Protein AF-A0A1V6R691-F1 (afdb_monomer)

Mean predicted aligned error: 13.98 Å

Organism: NCBI:txid60172

Foldseek 3Di:
DDDDDDDDDPDPPDQDDPDPDPDPQDDDFDDDLVPPPDPVVNVVVVVLVVLLVVVVVVVVVVVVVVVVVDPDDDDDDPDDLDPVLLVVLLVQDCAAPPNVVNVVSLVSLVVVQVVCVVVVNDDPSNVLSVQLSLLSVLLVVLCVLQVHDSNQQDSPHWAPLQDDDDDDPVRDLVVGQPLLRADPQSNGATDGCSLSSQSQNQLSNQPRSCRSVDDPVVLVCQQSQPDDPDQDTGHKGAQDRSNDLLRIAGDPSPCVPCVSSCPPSLSRLVSNQVVCVVVVHHRNHDHDPVSVPPD

Sequence (295 aa):
MDSTKTPQSYFTAHPLFLKPAENRIDVWPSDGWTHITDPKERRKVQNRFNQRARRRRQRTVNTHSYSLEHLAEPQTTYTSTNLDDLKSINGLRILGPNSGPSMCTIRRVEMLIYAEYTARSPRTELLLGLTQLNFLRALIANMDVLHLSPAQMDDEALSPFNLVGPRYPEYQDSSLPSALQPTAIQRTISHHPWLDLLPIPKMRDHLILAGNSFDDVQLCHDLCGYRNSGTGQTGMVVWKDPWDPAGWEVTETFLKTWGWAVQGSWDLFQSTNYWRMKRGEKPLFLLPPEAERLI

Radius of gyration: 21.81 Å; Cα contacts (8 Å, |Δi|>4): 305; chains: 1; bounding box: 72×54×66 Å

Solvent-accessible surface area (backbone atoms only — not comparable to full-atom values): 17713 Å² total; per-residue (Å²): 134,86,80,85,84,79,80,85,80,92,73,86,82,69,71,65,78,82,72,83,76,87,71,82,74,87,85,67,85,59,88,58,79,91,72,54,80,52,68,68,61,43,48,53,52,52,50,52,52,52,48,52,55,48,51,50,58,53,49,56,55,55,51,53,69,60,55,75,78,63,85,69,79,89,75,93,66,99,65,81,95,54,77,66,56,52,60,52,60,80,72,58,41,73,63,13,75,80,16,69,67,38,57,57,51,52,53,52,44,50,54,49,54,50,51,34,53,76,67,72,57,77,53,74,73,52,54,59,42,50,35,28,50,41,36,55,51,24,39,53,52,33,28,56,74,68,72,53,55,42,69,66,39,40,100,81,31,65,28,74,66,38,59,90,67,92,71,59,86,89,69,44,62,86,79,42,54,79,34,53,36,79,48,74,55,45,43,50,38,80,46,51,46,78,52,60,37,46,32,42,59,50,32,39,43,41,49,58,73,48,58,79,79,62,62,66,65,60,48,53,38,36,43,43,38,60,83,65,98,85,70,71,72,36,15,41,41,58,77,52,60,54,57,44,43,74,20,32,29,69,31,73,49,32,41,77,79,46,40,77,36,47,52,90,34,58,60,43,45,52,21,25,28,52,58,29,45,75,71,73,41,75,62,59,59,85,72,56,84,78,69,68,67,85,116

pLDDT: mean 71.59, std 22.02, range [25.34, 97.38]

Structure (mmCIF, N/CA/C/O backbone):
data_AF-A0A1V6R691-F1
#
_entry.id   AF-A0A1V6R691-F1
#
loop_
_atom_site.group_PDB
_atom_site.id
_atom_site.type_symbol
_atom_site.label_atom_id
_atom_site.label_alt_id
_atom_site.label_comp_id
_atom_site.label_asym_id
_atom_site.label_entity_id
_atom_site.label_seq_id
_atom_site.pdbx_PDB_ins_code
_atom_site.Cartn_x
_atom_site.Cartn_y
_atom_site.Cartn_z
_atom_site.occupancy
_atom_site.B_iso_or_equiv
_atom_site.auth_seq_id
_atom_site.auth_comp_id
_atom_site.auth_asym_id
_atom_site.auth_atom_id
_atom_site.pdbx_PDB_model_num
ATOM 1 N N . MET A 1 1 ? -45.039 -8.869 31.098 1.00 37.75 1 MET A N 1
ATOM 2 C CA . MET A 1 1 ? -45.581 -8.999 29.732 1.00 37.75 1 MET A CA 1
ATOM 3 C C . MET A 1 1 ? -45.279 -7.669 29.056 1.00 37.75 1 MET A C 1
ATOM 5 O O . MET A 1 1 ? -46.025 -6.725 29.245 1.00 37.75 1 MET A O 1
ATOM 9 N N . ASP A 1 2 ? -44.050 -7.419 28.599 1.00 30.75 2 ASP A N 1
ATOM 10 C CA . ASP A 1 2 ? -43.342 -8.114 27.501 1.00 30.75 2 ASP A CA 1
ATOM 11 C C . ASP A 1 2 ? -44.196 -8.028 26.212 1.00 30.75 2 ASP A C 1
ATOM 13 O O . ASP A 1 2 ? -45.364 -8.393 26.262 1.00 30.75 2 ASP A O 1
ATOM 17 N N . SER A 1 3 ? -43.768 -7.477 25.071 1.00 31.34 3 SER A N 1
ATOM 18 C CA . SER A 1 3 ? -42.415 -7.440 24.513 1.00 31.34 3 SER A CA 1
ATOM 19 C C . SER A 1 3 ? -42.228 -6.262 23.533 1.00 31.34 3 SER A C 1
ATOM 21 O O . SER A 1 3 ? -43.052 -5.986 22.664 1.00 31.34 3 SER A O 1
ATOM 23 N N . THR A 1 4 ? -41.125 -5.551 23.751 1.00 33.69 4 THR A N 1
ATOM 24 C CA . THR A 1 4 ? -40.162 -4.967 22.800 1.00 33.69 4 THR A CA 1
ATOM 25 C C . THR A 1 4 ? -40.497 -4.911 21.295 1.00 33.69 4 THR A C 1
ATOM 27 O O . THR A 1 4 ? -40.460 -5.899 20.566 1.00 33.69 4 THR A O 1
ATOM 30 N N . LYS A 1 5 ? -40.650 -3.681 20.781 1.00 34.53 5 LYS A N 1
ATOM 31 C CA . LYS A 1 5 ? -40.430 -3.351 19.363 1.00 34.53 5 LYS A CA 1
ATOM 32 C C . LYS A 1 5 ? -38.923 -3.309 19.086 1.00 34.53 5 LYS A C 1
ATOM 34 O O . LYS A 1 5 ? -38.224 -2.449 19.616 1.00 34.53 5 LYS A O 1
ATOM 39 N N . THR A 1 6 ? -38.428 -4.218 18.256 1.00 30.83 6 THR A N 1
ATOM 40 C CA . THR A 1 6 ? -37.086 -4.160 17.661 1.00 30.83 6 THR A CA 1
ATOM 41 C C . THR A 1 6 ? -37.025 -3.068 16.583 1.00 30.83 6 THR A C 1
ATOM 43 O O . THR A 1 6 ? -37.930 -2.991 15.748 1.00 30.83 6 THR A O 1
ATOM 46 N N . PRO A 1 7 ? -35.982 -2.217 16.543 1.00 32.69 7 PRO A N 1
ATOM 47 C CA . PRO A 1 7 ? -35.784 -1.301 15.431 1.00 32.69 7 PRO A CA 1
ATOM 48 C C . PRO A 1 7 ? -35.172 -2.039 14.234 1.00 32.69 7 PRO A C 1
ATOM 50 O O . PRO A 1 7 ? -34.179 -2.756 14.358 1.00 32.69 7 PRO A O 1
ATOM 53 N N . GLN A 1 8 ? -35.785 -1.848 13.065 1.00 28.08 8 GLN A N 1
ATOM 54 C CA . GLN A 1 8 ? -35.295 -2.328 11.776 1.00 28.08 8 GLN A CA 1
ATOM 55 C C . GLN A 1 8 ? -33.919 -1.722 11.467 1.00 28.08 8 GLN A C 1
ATOM 57 O O . GLN A 1 8 ? -33.741 -0.508 11.399 1.00 28.08 8 GLN A O 1
ATOM 62 N N . SER A 1 9 ? -32.942 -2.609 11.293 1.00 27.69 9 SER A N 1
ATOM 63 C CA . SER A 1 9 ? -31.567 -2.321 10.893 1.00 27.69 9 SER A CA 1
ATOM 64 C C . SER A 1 9 ? -31.517 -2.065 9.380 1.00 27.69 9 SER A C 1
ATOM 66 O O . SER A 1 9 ? -31.537 -3.006 8.587 1.00 27.69 9 SER A O 1
ATOM 68 N N . TYR A 1 10 ? -31.418 -0.799 8.978 1.00 26.14 10 TYR A N 1
ATOM 69 C CA . TYR A 1 10 ? -31.225 -0.375 7.586 1.00 26.14 10 TYR A CA 1
ATOM 70 C C . TYR A 1 10 ? -29.738 -0.223 7.237 1.00 26.14 10 TYR A C 1
ATOM 72 O O . TYR A 1 10 ? -29.321 0.835 6.791 1.00 26.14 10 TYR A O 1
ATOM 80 N N . PHE A 1 11 ? -28.916 -1.250 7.458 1.00 27.62 11 PHE A N 1
ATOM 81 C CA . PHE A 1 11 ? -27.542 -1.290 6.934 1.00 27.62 11 PHE A CA 1
ATOM 82 C C . PHE A 1 11 ? -27.136 -2.732 6.611 1.00 27.62 11 PHE A C 1
ATOM 84 O O . PHE A 1 11 ? -26.398 -3.392 7.342 1.00 27.62 11 PHE A O 1
ATOM 91 N N . THR A 1 12 ? -27.643 -3.247 5.492 1.00 25.34 12 THR A N 1
ATOM 92 C CA . THR A 1 12 ? -27.132 -4.464 4.852 1.00 25.34 12 THR A CA 1
ATOM 93 C C . THR A 1 12 ? -25.917 -4.114 3.995 1.00 25.34 12 THR A C 1
ATOM 95 O O . THR A 1 12 ? -26.041 -3.832 2.807 1.00 25.34 12 THR A O 1
ATOM 98 N N . ALA A 1 13 ? -24.725 -4.131 4.593 1.00 35.75 13 ALA A N 1
ATOM 99 C CA . ALA A 1 13 ? -23.493 -4.297 3.829 1.00 35.75 13 ALA A CA 1
ATOM 100 C C . ALA A 1 13 ? -23.366 -5.788 3.476 1.00 35.75 13 ALA A C 1
ATOM 102 O O . ALA A 1 13 ? -23.124 -6.625 4.348 1.00 35.75 13 ALA A O 1
ATOM 103 N N . HIS A 1 14 ? -23.636 -6.132 2.217 1.00 31.84 14 HIS A N 1
ATOM 104 C CA . HIS A 1 14 ? -23.440 -7.484 1.697 1.00 31.84 14 HIS A CA 1
ATOM 105 C C . HIS A 1 14 ? -21.936 -7.761 1.523 1.00 31.84 14 HIS A C 1
ATOM 107 O O . HIS A 1 14 ? -21.221 -6.856 1.087 1.00 31.84 14 HIS A O 1
ATOM 113 N N . PRO A 1 15 ? -21.445 -8.982 1.821 1.00 36.44 15 PRO A N 1
ATOM 114 C CA . PRO A 1 15 ? -20.072 -9.372 1.508 1.00 36.44 15 PRO A CA 1
ATOM 115 C C . PRO A 1 15 ? -19.760 -9.082 0.036 1.00 36.44 15 PRO A C 1
ATOM 117 O O . PRO A 1 15 ? -20.539 -9.449 -0.850 1.00 36.44 15 PRO A O 1
ATOM 120 N N . LEU A 1 16 ? -18.652 -8.387 -0.229 1.00 35.69 16 LEU A N 1
ATOM 121 C CA . LEU A 1 16 ? -18.287 -8.001 -1.589 1.00 35.69 16 LEU A CA 1
ATOM 122 C C . LEU A 1 16 ? -17.727 -9.216 -2.337 1.00 35.69 16 LEU A C 1
ATOM 124 O O . LEU A 1 16 ? -16.633 -9.696 -2.048 1.00 35.69 16 LEU A O 1
ATOM 128 N N . PHE A 1 17 ? -18.462 -9.683 -3.344 1.00 37.72 17 PHE A N 1
ATOM 129 C CA . PHE A 1 17 ? -17.928 -10.586 -4.357 1.00 37.72 17 PHE A CA 1
ATOM 130 C C . PHE A 1 17 ? -17.113 -9.764 -5.360 1.00 37.72 17 PHE A C 1
ATOM 132 O O . PHE A 1 17 ? -17.679 -9.097 -6.229 1.00 37.72 17 PHE A O 1
ATOM 139 N N . LEU A 1 18 ? -15.782 -9.807 -5.260 1.00 34.41 18 LEU A N 1
ATOM 140 C CA . LEU A 1 18 ? -14.921 -9.337 -6.345 1.00 34.41 18 LEU A CA 1
ATOM 141 C C . LEU A 1 18 ? -15.094 -10.307 -7.521 1.00 34.41 18 LEU A C 1
ATOM 143 O O . LEU A 1 18 ? -14.599 -11.433 -7.489 1.00 34.41 18 LEU A O 1
ATOM 147 N N . LYS A 1 19 ? -15.865 -9.899 -8.535 1.00 29.12 19 LYS A N 1
ATOM 148 C CA . LYS A 1 19 ? -16.009 -10.679 -9.769 1.00 29.12 19 LYS A CA 1
ATOM 149 C C . LYS A 1 19 ? -14.642 -10.789 -10.459 1.00 29.12 19 LYS A C 1
ATOM 151 O O . LYS A 1 19 ? -13.916 -9.795 -10.478 1.00 29.12 19 LYS A O 1
ATOM 156 N N . PRO A 1 20 ? -14.299 -11.939 -11.063 1.00 28.08 20 PRO A N 1
ATOM 157 C CA . PRO A 1 20 ? -13.123 -12.038 -11.912 1.00 28.08 20 PRO A CA 1
ATOM 158 C C . PRO A 1 20 ? -13.220 -11.016 -13.047 1.00 28.08 20 PRO A C 1
ATOM 160 O O . PRO A 1 20 ? -14.189 -11.033 -13.805 1.00 28.08 20 PRO A O 1
ATOM 163 N N . ALA A 1 21 ? -12.250 -10.109 -13.160 1.00 35.53 21 ALA A N 1
ATOM 164 C CA . ALA A 1 21 ? -12.146 -9.266 -14.340 1.00 35.53 21 ALA A CA 1
ATOM 165 C C . ALA A 1 21 ? -11.771 -10.142 -15.549 1.00 35.53 21 ALA A C 1
ATOM 167 O O . ALA A 1 21 ? -10.681 -10.704 -15.596 1.00 35.53 21 ALA A O 1
ATOM 168 N N . GLU A 1 22 ? -12.649 -10.221 -16.551 1.00 28.41 22 GLU A N 1
ATOM 169 C CA . GLU A 1 22 ? -12.394 -10.852 -17.862 1.00 28.41 22 GLU A CA 1
ATOM 170 C C . GLU A 1 22 ? -11.408 -10.058 -18.746 1.00 28.41 22 GLU A C 1
ATOM 172 O O . GLU A 1 22 ? -11.289 -10.297 -19.948 1.00 28.41 22 GLU A O 1
ATOM 177 N N . ASN A 1 23 ? -10.648 -9.124 -18.174 1.00 35.38 23 ASN A N 1
ATOM 178 C CA . ASN A 1 23 ? -9.657 -8.370 -18.925 1.00 35.38 23 ASN A CA 1
ATOM 179 C C . ASN A 1 23 ? -8.356 -9.162 -18.986 1.00 35.38 23 ASN A C 1
ATOM 181 O O . ASN A 1 23 ? -7.501 -9.081 -18.111 1.00 35.38 23 ASN A O 1
ATOM 185 N N . ARG A 1 24 ? -8.231 -9.933 -20.064 1.00 27.30 24 ARG A N 1
ATOM 186 C CA . ARG A 1 24 ? -6.988 -10.531 -20.545 1.00 27.30 24 ARG A CA 1
ATOM 187 C C . ARG A 1 24 ? -5.924 -9.429 -20.664 1.00 27.30 24 ARG A C 1
ATOM 189 O O . ARG A 1 24 ? -6.007 -8.576 -21.543 1.00 27.30 24 ARG A O 1
ATOM 196 N N . ILE A 1 25 ? -4.973 -9.410 -19.733 1.00 35.44 25 ILE A N 1
ATOM 197 C CA . ILE A 1 25 ? -3.869 -8.447 -19.726 1.00 35.44 25 ILE A CA 1
ATOM 198 C C . ILE A 1 25 ? -2.754 -9.007 -20.612 1.00 35.44 25 ILE A C 1
ATOM 200 O O . ILE A 1 25 ? -2.126 -10.007 -20.265 1.00 35.44 25 ILE A O 1
ATOM 204 N N . ASP A 1 26 ? -2.516 -8.367 -21.756 1.00 26.95 26 ASP A N 1
ATOM 205 C CA . ASP A 1 26 ? -1.389 -8.689 -22.632 1.00 26.95 26 ASP A CA 1
ATOM 206 C C . ASP A 1 26 ? -0.073 -8.206 -21.992 1.00 26.95 26 ASP A C 1
ATOM 208 O O . ASP A 1 26 ? 0.167 -7.007 -21.834 1.00 26.95 26 ASP A O 1
ATOM 212 N N . VAL A 1 27 ? 0.784 -9.154 -21.606 1.00 29.81 27 VAL A N 1
ATOM 213 C CA . VAL A 1 27 ? 2.144 -8.921 -21.092 1.00 29.81 27 VAL A CA 1
ATOM 214 C C . VAL A 1 27 ? 3.066 -8.567 -22.267 1.00 29.81 27 VAL A C 1
ATOM 216 O O . VAL A 1 27 ? 3.096 -9.303 -23.253 1.00 29.81 27 VAL A O 1
ATOM 219 N N . TRP A 1 28 ? 3.831 -7.467 -22.182 1.00 34.22 28 TRP A N 1
ATOM 220 C CA . TRP A 1 28 ? 4.769 -7.041 -23.239 1.00 34.22 28 TRP A CA 1
ATOM 221 C C . TRP A 1 28 ? 6.217 -6.923 -22.720 1.00 34.22 28 TRP A C 1
ATOM 223 O O . TRP A 1 28 ? 6.392 -6.543 -21.559 1.00 34.22 28 TRP A O 1
ATOM 233 N N . PRO A 1 29 ? 7.250 -7.229 -23.537 1.00 31.14 29 PRO A N 1
ATOM 234 C CA . PRO A 1 29 ? 8.643 -7.306 -23.085 1.00 31.14 29 PRO A CA 1
ATOM 235 C C . PRO A 1 29 ? 9.252 -5.931 -22.766 1.00 31.14 29 PRO A C 1
ATOM 237 O O . PRO A 1 29 ? 8.916 -4.935 -23.411 1.00 31.14 29 PRO A O 1
ATOM 240 N N . SER A 1 30 ? 10.164 -5.888 -21.785 1.00 40.69 30 SER A N 1
ATOM 241 C CA . SER A 1 30 ? 10.924 -4.686 -21.416 1.00 40.69 30 SER A CA 1
ATOM 242 C C . SER A 1 30 ? 11.984 -4.337 -22.474 1.00 40.69 30 SER A C 1
ATOM 244 O O . SER A 1 30 ? 12.633 -5.207 -23.046 1.00 40.69 30 SER A O 1
ATOM 246 N N . ASP A 1 31 ? 12.091 -3.030 -22.727 1.00 37.31 31 ASP A N 1
ATOM 247 C CA . ASP A 1 31 ? 13.204 -2.297 -23.343 1.00 37.31 31 ASP A CA 1
ATOM 248 C C . ASP A 1 31 ? 13.622 -2.657 -24.780 1.00 37.31 31 ASP A C 1
ATOM 250 O O . ASP A 1 31 ? 14.480 -3.494 -25.044 1.00 37.31 31 ASP A O 1
ATOM 254 N N . GLY A 1 32 ? 13.072 -1.906 -25.744 1.00 39.44 32 GLY A N 1
ATOM 255 C CA . GLY A 1 32 ? 13.527 -1.950 -27.137 1.00 39.44 32 GLY A CA 1
ATOM 256 C C . GLY A 1 32 ? 12.724 -1.094 -28.116 1.00 39.44 32 GLY A C 1
ATOM 257 O O . GLY A 1 32 ? 12.469 -1.533 -29.235 1.00 39.44 32 GLY A O 1
ATOM 258 N N . TRP A 1 33 ? 12.284 0.115 -27.739 1.00 46.09 33 TRP A N 1
ATOM 259 C CA . TRP A 1 33 ? 11.392 0.924 -28.590 1.00 46.09 33 TRP A CA 1
ATOM 260 C C . TRP A 1 33 ? 11.993 1.280 -29.965 1.00 46.09 33 TRP A C 1
ATOM 262 O O . TRP A 1 33 ? 11.255 1.482 -30.930 1.00 46.09 33 TRP A O 1
ATOM 272 N N . THR A 1 34 ? 13.325 1.324 -30.071 1.00 48.50 34 THR A N 1
ATOM 273 C CA . THR A 1 34 ? 14.074 1.581 -31.314 1.00 48.50 34 THR A CA 1
ATOM 274 C C . THR A 1 34 ? 14.016 0.419 -32.310 1.00 48.50 34 THR A C 1
ATOM 276 O O . THR A 1 34 ? 14.226 0.640 -33.500 1.00 48.50 34 THR A O 1
ATOM 279 N N . HIS A 1 35 ? 13.669 -0.792 -31.860 1.00 41.31 35 HIS A N 1
ATOM 280 C CA . HIS A 1 35 ? 13.559 -1.994 -32.695 1.00 41.31 35 HIS A CA 1
ATOM 281 C C . HIS A 1 35 ? 12.106 -2.386 -33.020 1.00 41.31 35 HIS A C 1
ATOM 283 O O . HIS A 1 35 ? 11.876 -3.337 -33.768 1.00 41.31 35 HIS A O 1
ATOM 289 N N . ILE A 1 36 ? 11.113 -1.634 -32.524 1.00 50.00 36 ILE A N 1
ATOM 290 C CA . ILE A 1 36 ? 9.694 -1.882 -32.816 1.00 50.00 36 ILE A CA 1
ATOM 291 C C . ILE A 1 36 ? 9.398 -1.476 -34.262 1.00 50.00 36 ILE A C 1
ATOM 293 O O . ILE A 1 36 ? 9.274 -0.290 -34.597 1.00 50.00 36 ILE A O 1
ATOM 297 N N . THR A 1 37 ? 9.307 -2.483 -35.128 1.00 53.22 37 THR A N 1
ATOM 298 C CA . THR A 1 37 ? 9.023 -2.345 -36.562 1.00 53.22 37 THR A CA 1
ATOM 299 C C . THR A 1 37 ? 7.536 -2.122 -36.833 1.00 53.22 37 THR A C 1
ATOM 301 O O . THR A 1 37 ? 7.208 -1.445 -37.803 1.00 53.22 37 THR A O 1
ATOM 304 N N . ASP A 1 38 ? 6.647 -2.615 -35.958 1.00 63.66 38 ASP A N 1
ATOM 305 C CA . ASP A 1 38 ? 5.197 -2.413 -36.070 1.00 63.66 38 ASP A CA 1
ATOM 306 C C . ASP A 1 38 ? 4.799 -0.962 -35.705 1.00 63.66 38 ASP A C 1
ATOM 308 O O . ASP A 1 38 ? 4.959 -0.533 -34.552 1.00 63.66 38 ASP A O 1
ATOM 312 N N . PRO A 1 39 ? 4.232 -0.188 -36.653 1.00 61.34 39 PRO A N 1
ATOM 313 C CA . PRO A 1 39 ? 3.769 1.175 -36.410 1.00 61.34 39 PRO A CA 1
ATOM 314 C C . PRO A 1 39 ? 2.709 1.301 -35.306 1.00 61.34 39 PRO A C 1
ATOM 316 O O . PRO A 1 39 ? 2.658 2.334 -34.629 1.00 61.34 39 PRO A O 1
ATOM 319 N N . LYS A 1 40 ? 1.849 0.290 -35.107 1.00 53.09 40 LYS A N 1
ATOM 320 C CA . LYS A 1 40 ? 0.788 0.332 -34.084 1.00 53.09 40 LYS A CA 1
ATOM 321 C C . LYS A 1 40 ? 1.366 0.213 -32.680 1.00 53.09 40 LYS A C 1
ATOM 323 O O . LYS A 1 40 ? 1.007 1.002 -31.803 1.00 53.09 40 LYS A O 1
ATOM 328 N N . GLU A 1 41 ? 2.298 -0.712 -32.493 1.00 49.38 41 GLU A N 1
ATOM 329 C CA . GLU A 1 41 ? 2.991 -0.897 -31.221 1.00 49.38 41 GLU A CA 1
ATOM 330 C C . GLU A 1 41 ? 3.878 0.312 -30.905 1.00 49.38 41 GLU A C 1
ATOM 332 O O . GLU A 1 41 ? 3.761 0.890 -29.826 1.00 49.38 41 GLU A O 1
ATOM 337 N N . ARG A 1 42 ? 4.623 0.850 -31.883 1.00 59.78 42 ARG A N 1
ATOM 338 C CA . ARG A 1 42 ? 5.382 2.103 -31.703 1.00 59.78 42 ARG A CA 1
ATOM 339 C C . ARG A 1 42 ? 4.495 3.270 -31.252 1.00 59.78 42 ARG A C 1
ATOM 341 O O . ARG A 1 42 ? 4.880 4.065 -30.393 1.00 59.78 42 ARG A O 1
ATOM 348 N N . ARG A 1 43 ? 3.281 3.378 -31.799 1.00 60.19 43 ARG A N 1
ATOM 349 C CA . ARG A 1 43 ? 2.326 4.431 -31.430 1.00 60.19 43 ARG A CA 1
ATOM 350 C C . ARG A 1 43 ? 1.785 4.261 -30.008 1.00 60.19 43 ARG A C 1
ATOM 352 O O . ARG A 1 43 ? 1.645 5.265 -29.311 1.00 60.19 43 ARG A O 1
ATOM 359 N N . LYS A 1 44 ? 1.510 3.033 -29.550 1.00 57.59 44 LYS A N 1
ATOM 360 C CA . LYS A 1 44 ? 1.111 2.767 -28.150 1.00 57.59 44 LYS A CA 1
ATOM 361 C C . LYS A 1 44 ? 2.186 3.222 -27.168 1.00 57.59 44 LYS A C 1
ATOM 363 O O . LYS A 1 44 ? 1.884 3.889 -26.182 1.00 57.59 44 LYS A O 1
ATOM 368 N N . VAL A 1 45 ? 3.435 2.916 -27.482 1.00 54.66 45 VAL A N 1
ATOM 369 C CA . VAL A 1 45 ? 4.613 3.285 -26.694 1.00 54.66 45 VAL A CA 1
ATOM 370 C C . VAL A 1 45 ? 4.789 4.792 -26.610 1.00 54.66 45 VAL A C 1
ATOM 372 O O . VAL A 1 45 ? 4.894 5.349 -25.517 1.00 54.66 45 VAL A O 1
ATOM 375 N N . GLN A 1 46 ? 4.751 5.468 -27.758 1.00 55.16 46 GLN A N 1
ATOM 376 C CA . GLN A 1 46 ? 4.857 6.922 -27.811 1.00 55.16 46 GLN A CA 1
ATOM 377 C C . GLN A 1 46 ? 3.706 7.587 -27.046 1.00 55.16 46 GLN A C 1
ATOM 379 O O . GLN A 1 46 ? 3.921 8.547 -26.310 1.00 55.16 46 GLN A O 1
ATOM 384 N N . ASN A 1 47 ? 2.486 7.053 -27.163 1.00 61.22 47 ASN A N 1
ATOM 385 C CA . ASN A 1 47 ? 1.340 7.518 -26.387 1.00 61.22 47 ASN A CA 1
ATOM 386 C C . ASN A 1 47 ? 1.561 7.323 -24.882 1.00 61.22 47 ASN A C 1
ATOM 388 O O . ASN A 1 47 ? 1.216 8.213 -24.108 1.00 61.22 47 ASN A O 1
ATOM 392 N N . ARG A 1 48 ? 2.177 6.212 -24.461 1.00 61.47 48 ARG A N 1
ATOM 393 C CA . ARG A 1 48 ? 2.515 5.939 -23.057 1.00 61.47 48 ARG A CA 1
ATOM 394 C C . ARG A 1 48 ? 3.549 6.936 -22.518 1.00 61.47 48 ARG A C 1
ATOM 396 O O . ARG A 1 48 ? 3.353 7.463 -21.423 1.00 61.47 48 ARG A O 1
ATOM 403 N N . PHE A 1 49 ? 4.583 7.263 -23.297 1.00 55.19 49 PHE A N 1
ATOM 404 C CA . PHE A 1 49 ? 5.579 8.290 -22.954 1.00 55.19 49 PHE A CA 1
ATOM 405 C C . PHE A 1 49 ? 4.957 9.693 -22.896 1.00 55.19 49 PHE A C 1
ATOM 407 O O . PHE A 1 49 ? 5.143 10.429 -21.928 1.00 55.19 49 PHE A O 1
ATOM 414 N N . ASN A 1 50 ? 4.123 10.041 -23.879 1.00 57.62 50 ASN A N 1
ATOM 415 C CA . ASN A 1 50 ? 3.402 11.314 -23.914 1.00 57.62 50 ASN A CA 1
ATOM 416 C C . ASN A 1 50 ? 2.410 11.443 -22.747 1.00 57.62 50 ASN A C 1
ATOM 418 O O . ASN A 1 50 ? 2.230 12.534 -22.210 1.00 57.62 50 ASN A O 1
ATOM 422 N N . GLN A 1 51 ? 1.787 10.342 -22.316 1.00 58.50 51 GLN A N 1
ATOM 423 C CA . GLN A 1 51 ? 0.940 10.314 -21.124 1.00 58.50 51 GLN A CA 1
ATOM 424 C C . GLN A 1 51 ? 1.749 10.538 -19.841 1.00 58.50 51 GLN A C 1
ATOM 426 O O . GLN A 1 51 ? 1.310 11.342 -19.019 1.00 58.50 51 GLN A O 1
ATOM 431 N N . ARG A 1 52 ? 2.928 9.910 -19.686 1.00 63.81 52 ARG A N 1
ATOM 432 C CA . ARG A 1 52 ? 3.848 10.185 -18.561 1.00 63.81 52 ARG A CA 1
ATOM 433 C C . ARG A 1 52 ? 4.283 11.654 -18.549 1.00 63.81 52 ARG A C 1
ATOM 435 O O . ARG A 1 52 ? 4.088 12.346 -17.553 1.00 63.81 52 ARG A O 1
ATOM 442 N N . ALA A 1 53 ? 4.707 12.187 -19.697 1.00 57.19 53 ALA A N 1
ATOM 443 C CA . ALA A 1 53 ? 5.072 13.597 -19.846 1.00 57.19 53 ALA A CA 1
ATOM 444 C C . ALA A 1 53 ? 3.900 14.564 -19.571 1.00 57.19 53 ALA A C 1
ATOM 446 O O . ALA A 1 53 ? 4.101 15.641 -19.006 1.00 57.19 53 ALA A O 1
ATOM 447 N N . ARG A 1 54 ? 2.661 14.198 -19.933 1.00 66.88 54 ARG A N 1
ATOM 448 C CA . ARG A 1 54 ? 1.456 14.988 -19.623 1.00 66.88 54 ARG A CA 1
ATOM 449 C C . ARG A 1 54 ? 1.157 14.994 -18.125 1.00 66.88 54 ARG A C 1
ATOM 451 O O . ARG A 1 54 ? 0.908 16.065 -17.577 1.00 66.88 54 ARG A O 1
ATOM 458 N N . ARG A 1 55 ? 1.209 13.829 -17.467 1.00 62.88 55 ARG A N 1
ATOM 459 C CA . ARG A 1 55 ? 1.023 13.712 -16.010 1.00 62.88 55 ARG A CA 1
ATOM 460 C C . ARG A 1 55 ? 2.086 14.513 -15.258 1.00 62.88 55 ARG A C 1
ATOM 462 O O . ARG A 1 55 ? 1.736 15.241 -14.338 1.00 62.88 55 ARG A O 1
ATOM 469 N N . ARG A 1 56 ? 3.342 14.498 -15.724 1.00 59.84 56 ARG A N 1
ATOM 470 C CA . ARG A 1 56 ? 4.420 15.358 -15.206 1.00 59.84 56 ARG A CA 1
ATOM 471 C C . ARG A 1 56 ? 4.031 16.835 -15.231 1.00 59.84 56 ARG A C 1
ATOM 473 O O . ARG A 1 56 ? 4.115 17.488 -14.203 1.00 59.84 56 ARG A O 1
ATOM 480 N N . ARG A 1 57 ? 3.541 17.348 -16.369 1.00 60.16 57 ARG A N 1
ATOM 481 C CA . ARG A 1 57 ? 3.098 18.754 -16.489 1.00 60.16 57 ARG A CA 1
ATOM 482 C C . ARG A 1 57 ? 1.948 19.090 -15.536 1.00 60.16 57 ARG A C 1
ATOM 484 O O . ARG A 1 57 ? 1.914 20.193 -15.010 1.00 60.16 57 ARG A O 1
ATOM 491 N N . GLN A 1 58 ? 1.033 18.153 -15.297 1.00 56.62 58 GLN A N 1
ATOM 492 C CA . GLN A 1 58 ? -0.065 18.342 -14.342 1.00 56.62 58 GLN A CA 1
ATOM 493 C C . GLN A 1 58 ? 0.428 18.331 -12.885 1.00 56.62 58 GLN A C 1
ATOM 495 O O . GLN A 1 58 ? -0.023 19.150 -12.088 1.00 56.62 58 GLN A O 1
ATOM 500 N N . ARG A 1 59 ? 1.409 17.478 -12.551 1.00 57.03 59 ARG A N 1
ATOM 501 C CA . ARG A 1 59 ? 2.049 17.452 -11.227 1.00 57.03 59 ARG A CA 1
ATOM 502 C C . ARG A 1 59 ? 2.805 18.742 -10.929 1.00 57.03 59 ARG A C 1
ATOM 504 O O . ARG A 1 59 ? 2.620 19.283 -9.852 1.00 57.03 59 ARG A O 1
ATOM 511 N N . THR A 1 60 ? 3.588 19.289 -11.865 1.00 49.72 60 THR A N 1
ATOM 512 C CA . THR A 1 60 ? 4.308 20.557 -11.627 1.00 49.72 60 THR A CA 1
ATOM 513 C C . THR A 1 60 ? 3.360 21.726 -11.361 1.00 49.72 60 THR A C 1
ATOM 515 O O . THR A 1 60 ? 3.686 22.592 -10.557 1.00 49.72 60 THR A O 1
ATOM 518 N N . VAL A 1 61 ? 2.185 21.735 -11.999 1.00 47.75 61 VAL A N 1
ATOM 519 C CA . VAL A 1 61 ? 1.153 22.763 -11.795 1.00 47.75 61 VAL A CA 1
ATOM 520 C C . VAL A 1 61 ? 0.508 22.640 -10.406 1.00 47.75 61 VAL A C 1
ATOM 522 O O . VAL A 1 61 ? 0.394 23.652 -9.720 1.00 47.75 61 VAL A O 1
ATOM 525 N N . ASN A 1 62 ? 0.189 21.425 -9.938 1.00 41.97 62 ASN A N 1
ATOM 526 C CA . ASN A 1 62 ? -0.316 21.213 -8.571 1.00 41.97 62 ASN A CA 1
ATOM 527 C C . ASN A 1 62 ? 0.759 21.451 -7.495 1.00 41.97 62 ASN A C 1
ATOM 529 O O . ASN A 1 62 ? 0.472 22.018 -6.448 1.00 41.97 62 ASN A O 1
ATOM 533 N N . THR A 1 63 ? 2.022 21.082 -7.725 1.00 39.94 63 THR A N 1
ATOM 534 C CA . THR A 1 63 ? 3.100 21.356 -6.758 1.00 39.94 63 THR A CA 1
ATOM 535 C C . THR A 1 63 ? 3.329 22.862 -6.587 1.00 39.94 63 THR A C 1
ATOM 537 O O . THR A 1 63 ? 3.652 23.304 -5.487 1.00 39.94 63 THR A O 1
ATOM 540 N N . HIS A 1 64 ? 3.123 23.671 -7.635 1.00 32.78 64 HIS A N 1
ATOM 541 C CA . HIS A 1 64 ? 3.253 25.131 -7.557 1.00 32.78 64 HIS A CA 1
ATOM 542 C C . HIS A 1 64 ? 2.120 25.794 -6.759 1.00 32.78 64 HIS A C 1
ATOM 544 O O . HIS A 1 64 ? 2.382 26.778 -6.072 1.00 32.78 64 HIS A O 1
ATOM 550 N N . SER A 1 65 ? 0.900 25.239 -6.773 1.00 34.59 65 SER A N 1
ATOM 551 C CA . SER A 1 65 ? -0.188 25.745 -5.923 1.00 34.59 65 SER A CA 1
ATOM 552 C C . SER A 1 65 ? 0.038 25.457 -4.436 1.00 34.59 65 SER A C 1
ATOM 554 O O . SER A 1 65 ? -0.357 26.268 -3.612 1.00 34.59 65 SER A O 1
ATOM 556 N N . TYR A 1 66 ? 0.725 24.362 -4.085 1.00 35.53 66 TYR A N 1
ATOM 557 C CA . TYR A 1 66 ? 1.059 24.040 -2.687 1.00 35.53 66 TYR A CA 1
ATOM 558 C C . TYR A 1 66 ? 2.360 24.696 -2.188 1.00 35.53 66 TYR A C 1
ATOM 560 O O . TYR A 1 66 ? 2.508 24.948 -0.996 1.00 35.53 66 TYR A O 1
ATOM 568 N N . SER A 1 67 ? 3.312 24.995 -3.080 1.00 34.31 67 SER A N 1
ATOM 569 C CA . SER A 1 67 ? 4.624 25.549 -2.696 1.00 34.31 67 SER A CA 1
ATOM 570 C C . SER A 1 67 ? 4.583 27.047 -2.356 1.00 34.31 67 SER A C 1
ATOM 572 O O . SER A 1 67 ? 5.463 27.530 -1.650 1.00 34.31 67 SER A O 1
ATOM 574 N N . LEU A 1 68 ? 3.571 27.787 -2.824 1.00 35.38 68 LEU A N 1
ATOM 575 C CA . LEU A 1 68 ? 3.413 29.218 -2.526 1.00 35.38 68 LEU A CA 1
ATOM 576 C C . LEU A 1 68 ? 2.859 29.502 -1.119 1.00 35.38 68 LEU A C 1
ATOM 578 O O . LEU A 1 68 ? 2.998 30.626 -0.645 1.00 35.38 68 LEU A O 1
ATOM 582 N N . GLU A 1 69 ? 2.294 28.509 -0.424 1.00 37.09 69 GLU A N 1
ATOM 583 C CA . GLU A 1 69 ? 1.733 28.699 0.924 1.00 37.09 69 GLU A CA 1
ATOM 584 C C . GLU A 1 69 ? 2.728 28.419 2.067 1.00 37.09 69 GLU A C 1
ATOM 586 O O . GLU A 1 69 ? 2.439 28.763 3.209 1.00 37.09 69 GLU A O 1
ATOM 591 N N . HIS A 1 70 ? 3.913 27.846 1.802 1.00 39.12 70 HIS A N 1
ATOM 592 C CA . HIS A 1 70 ? 4.780 27.305 2.867 1.00 39.12 70 HIS A CA 1
ATOM 593 C C . HIS A 1 70 ? 6.267 27.721 2.826 1.00 39.12 70 HIS A C 1
ATOM 595 O O . HIS A 1 70 ? 7.117 27.036 3.392 1.00 39.12 70 HIS A O 1
ATOM 601 N N . LEU A 1 71 ? 6.606 28.867 2.223 1.00 30.67 71 LEU A N 1
ATOM 602 C CA . LEU A 1 71 ? 7.960 29.452 2.289 1.00 30.67 71 LEU A CA 1
ATOM 603 C C . LEU A 1 71 ? 8.173 30.326 3.542 1.00 30.67 71 LEU A C 1
ATOM 605 O O . LEU A 1 71 ? 8.576 31.482 3.439 1.00 30.67 71 LEU A O 1
ATOM 609 N N . ALA A 1 72 ? 7.915 29.780 4.732 1.00 33.66 72 ALA A N 1
ATOM 610 C CA . ALA A 1 72 ? 8.354 30.392 5.986 1.00 33.66 72 ALA A CA 1
ATOM 611 C C . ALA A 1 72 ? 9.532 29.591 6.560 1.00 33.66 72 ALA A C 1
ATOM 613 O O . ALA A 1 72 ? 9.418 28.389 6.804 1.00 33.66 72 ALA A O 1
ATOM 614 N N . GLU A 1 73 ? 10.673 30.260 6.736 1.00 31.73 73 GLU A N 1
ATOM 615 C CA . GLU A 1 73 ? 11.894 29.706 7.329 1.00 31.73 73 GLU A CA 1
ATOM 616 C C . GLU A 1 73 ? 11.641 29.127 8.735 1.00 31.73 73 GLU A C 1
ATOM 618 O O . GLU A 1 73 ? 10.845 29.681 9.502 1.00 31.73 73 GLU A O 1
ATOM 623 N N . PRO A 1 74 ? 12.326 28.036 9.126 1.00 35.91 74 PRO A N 1
ATOM 624 C CA . PRO A 1 74 ? 12.089 27.407 10.413 1.00 35.91 74 PRO A CA 1
ATOM 625 C C . PRO A 1 74 ? 12.776 28.204 11.526 1.00 35.91 74 PRO A C 1
ATOM 627 O O . PRO A 1 74 ? 13.968 28.042 11.785 1.00 35.91 74 PRO A O 1
ATOM 630 N N . GLN A 1 75 ? 12.010 29.032 12.238 1.00 31.34 75 GLN A N 1
ATOM 631 C CA . GLN A 1 75 ? 12.407 29.476 13.570 1.00 31.34 75 GLN A CA 1
ATOM 632 C C . GLN A 1 75 ? 12.080 28.379 14.586 1.00 31.34 75 GLN A C 1
ATOM 634 O O . GLN A 1 75 ? 10.928 28.013 14.809 1.00 31.34 75 GLN A O 1
ATOM 639 N N . THR A 1 76 ? 13.125 27.837 15.208 1.00 35.41 76 THR A N 1
ATOM 640 C CA . THR A 1 76 ? 13.038 26.942 16.363 1.00 35.41 76 THR A CA 1
ATOM 641 C C . THR A 1 76 ? 12.463 27.698 17.555 1.00 35.41 76 THR A C 1
ATOM 643 O O . THR A 1 76 ? 13.190 28.344 18.308 1.00 35.41 76 THR A O 1
ATOM 646 N N . THR A 1 77 ? 11.152 27.609 17.746 1.00 32.12 77 THR A N 1
ATOM 647 C CA . THR A 1 77 ? 10.494 27.964 19.004 1.00 32.12 77 THR A CA 1
ATOM 648 C C . THR A 1 77 ? 9.618 26.790 19.424 1.00 32.12 77 THR A C 1
ATOM 650 O O . THR A 1 77 ? 8.696 26.392 18.718 1.00 32.12 77 THR A O 1
ATOM 653 N N . TYR A 1 78 ? 9.954 26.182 20.562 1.00 41.03 78 TYR A N 1
ATOM 654 C CA . TYR A 1 78 ? 9.151 25.139 21.192 1.00 41.03 78 TYR A CA 1
ATOM 655 C C . TYR A 1 78 ? 7.918 25.792 21.820 1.00 41.03 78 TYR A C 1
ATOM 657 O O . TYR A 1 78 ? 7.939 26.197 22.979 1.00 41.03 78 TYR A O 1
ATOM 665 N N . THR A 1 79 ? 6.847 25.928 21.049 1.00 36.84 79 THR A N 1
ATOM 666 C CA . THR A 1 79 ? 5.546 26.393 21.534 1.00 36.84 79 THR A CA 1
ATOM 667 C C . THR A 1 79 ? 4.474 25.371 21.179 1.00 36.84 79 THR A C 1
ATOM 669 O O . THR A 1 79 ? 4.434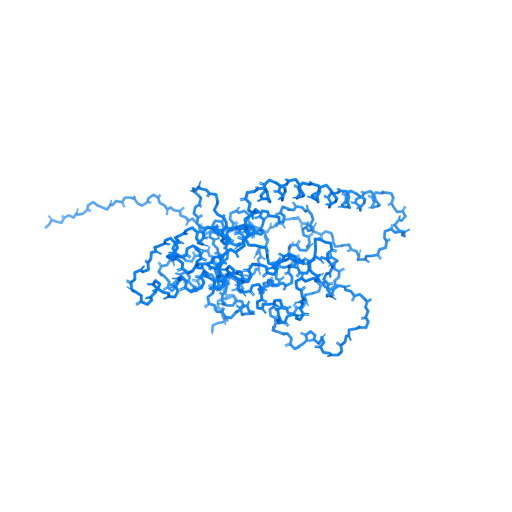 24.868 20.064 1.00 36.84 79 THR A O 1
ATOM 672 N N . SER A 1 80 ? 3.666 25.036 22.192 1.00 43.41 80 SER A N 1
ATOM 673 C CA . SER A 1 80 ? 2.414 24.264 22.182 1.00 43.41 80 SER A CA 1
ATOM 674 C C . SER A 1 80 ? 2.120 23.445 20.915 1.00 43.41 80 SER A C 1
ATOM 676 O O . SER A 1 80 ? 1.719 23.960 19.875 1.00 43.41 80 SER A O 1
ATOM 678 N N . THR A 1 81 ? 2.286 22.135 21.044 1.00 50.00 81 THR A N 1
ATOM 679 C CA . THR A 1 81 ? 1.926 21.100 20.078 1.00 50.00 81 THR A CA 1
ATOM 680 C C . THR A 1 81 ? 0.448 21.191 19.669 1.00 50.00 81 THR A C 1
ATOM 682 O O . THR A 1 81 ? -0.441 20.769 20.409 1.00 50.00 81 THR A O 1
ATOM 685 N N . ASN A 1 82 ? 0.182 21.780 18.501 1.00 61.28 82 ASN A N 1
ATOM 686 C CA . ASN A 1 82 ? 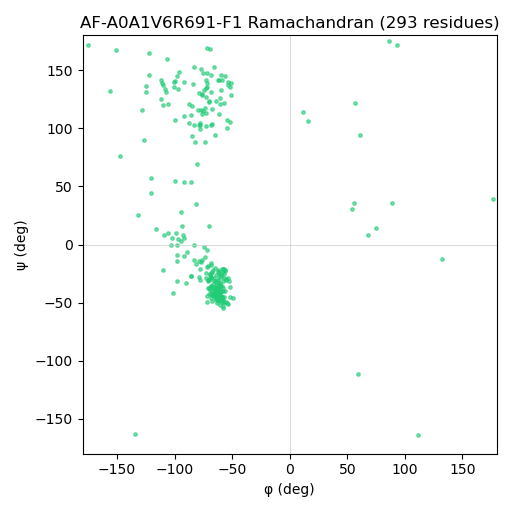-1.161 22.106 18.023 1.00 61.28 82 ASN A CA 1
ATOM 687 C C . ASN A 1 82 ? -1.691 21.009 17.078 1.00 61.28 82 ASN A C 1
ATOM 689 O O . ASN A 1 82 ? -0.929 20.377 16.350 1.00 61.28 82 ASN A O 1
ATOM 693 N N . LEU A 1 83 ? -3.010 20.790 17.059 1.00 61.75 83 LEU A N 1
ATOM 694 C CA . LEU A 1 83 ? -3.689 19.778 16.226 1.00 61.75 83 LEU A CA 1
ATOM 695 C C . LEU A 1 83 ? -3.393 19.944 14.719 1.00 61.75 83 LEU A C 1
ATOM 697 O O . LEU A 1 83 ? -3.496 18.988 13.950 1.00 61.75 83 LEU A O 1
ATOM 701 N N . ASP A 1 84 ? -2.994 21.145 14.300 1.00 66.88 84 ASP A N 1
ATOM 702 C CA . ASP A 1 84 ? -2.586 21.451 12.928 1.00 66.88 84 ASP A CA 1
ATOM 703 C C . ASP A 1 84 ? -1.420 20.583 12.430 1.00 66.88 84 ASP A C 1
ATOM 705 O O . ASP A 1 84 ? -1.331 20.303 11.238 1.00 66.88 84 ASP A O 1
ATOM 709 N N . ASP A 1 85 ? -0.604 20.034 13.329 1.00 67.38 85 ASP A N 1
ATOM 710 C CA . ASP A 1 85 ? 0.474 19.111 12.970 1.00 67.38 85 ASP A CA 1
ATOM 711 C C . ASP A 1 85 ? -0.012 17.779 12.389 1.00 67.38 85 ASP A C 1
ATOM 713 O O . ASP A 1 85 ? 0.669 17.188 11.552 1.00 67.38 85 ASP A O 1
ATOM 717 N N . LEU A 1 86 ? -1.208 17.317 12.769 1.00 68.31 86 LEU A N 1
ATOM 718 C CA . LEU A 1 86 ? -1.817 16.134 12.151 1.00 68.31 86 LEU A CA 1
ATOM 719 C C . LEU A 1 86 ? -2.269 16.426 10.721 1.00 68.31 86 LEU A C 1
ATOM 721 O O . LEU A 1 86 ? -2.246 15.537 9.874 1.00 68.31 86 LEU A O 1
ATOM 725 N N . LYS A 1 87 ? -2.658 17.673 10.425 1.00 70.25 87 LYS A N 1
ATOM 726 C CA . LYS A 1 87 ? -3.020 18.077 9.060 1.00 70.25 87 LYS A CA 1
ATOM 727 C C . LYS A 1 87 ? -1.792 18.104 8.155 1.00 70.25 87 LYS A C 1
ATOM 729 O O . LYS A 1 87 ? -1.933 17.812 6.972 1.00 70.25 87 LYS A O 1
ATOM 734 N N . SER A 1 88 ? -0.604 18.367 8.700 1.00 72.81 88 SER A N 1
ATOM 735 C CA . SER A 1 88 ? 0.665 18.332 7.960 1.00 72.81 88 SER A CA 1
ATOM 736 C C . SER A 1 88 ? 1.005 16.947 7.397 1.00 72.81 88 SER A C 1
ATOM 738 O O . SER A 1 88 ? 1.731 16.863 6.408 1.00 72.81 88 SER A O 1
ATOM 740 N N . ILE A 1 89 ? 0.445 15.863 7.959 1.00 72.12 89 ILE A N 1
ATOM 741 C CA . ILE A 1 89 ? 0.619 14.491 7.442 1.00 72.12 89 ILE A CA 1
ATOM 742 C C . ILE A 1 89 ? 0.122 14.376 5.995 1.00 72.12 89 ILE A C 1
ATOM 744 O O . ILE A 1 89 ? 0.734 13.699 5.171 1.00 72.12 89 ILE A O 1
ATOM 748 N N . ASN A 1 90 ? -0.945 15.104 5.664 1.00 69.81 90 ASN A N 1
ATOM 749 C CA . ASN A 1 90 ? -1.583 15.084 4.350 1.00 69.81 90 ASN A CA 1
ATOM 750 C C . ASN A 1 90 ? -0.655 15.557 3.211 1.00 69.81 90 ASN A C 1
ATOM 752 O O . ASN A 1 90 ? -0.888 15.207 2.057 1.00 69.81 90 ASN A O 1
ATOM 756 N N . GLY A 1 91 ? 0.377 16.350 3.519 1.00 67.19 91 GLY A N 1
ATOM 757 C CA . GLY A 1 91 ? 1.327 16.893 2.543 1.00 67.19 91 GLY A CA 1
ATOM 758 C C . GLY A 1 91 ? 2.680 16.179 2.499 1.00 67.19 91 GLY A C 1
ATOM 759 O O . GLY A 1 91 ? 3.584 16.652 1.810 1.00 67.19 91 GLY A O 1
ATOM 760 N N . LEU A 1 92 ? 2.864 15.081 3.243 1.00 72.69 92 LEU A N 1
ATOM 761 C CA . LEU A 1 92 ? 4.172 14.435 3.354 1.00 72.69 92 LEU A CA 1
ATOM 762 C C . LEU A 1 92 ? 4.589 13.749 2.055 1.00 72.69 92 LEU A C 1
ATOM 764 O O . LEU A 1 92 ? 3.926 12.846 1.549 1.00 72.69 92 LEU A O 1
ATOM 768 N N . ARG A 1 93 ? 5.762 14.141 1.554 1.00 68.62 93 ARG A N 1
ATOM 769 C CA . ARG A 1 93 ? 6.414 13.513 0.408 1.00 68.62 93 ARG A CA 1
ATOM 770 C C . ARG A 1 93 ? 7.484 12.553 0.909 1.00 68.62 93 ARG A C 1
ATOM 772 O O . ARG A 1 93 ? 8.528 12.991 1.379 1.00 68.62 93 ARG A O 1
ATOM 779 N N . ILE A 1 94 ? 7.233 11.252 0.809 1.00 70.31 94 ILE A N 1
ATOM 780 C CA . ILE A 1 94 ? 8.213 10.218 1.199 1.00 70.31 94 ILE A CA 1
ATOM 781 C C . ILE A 1 94 ? 9.181 9.894 0.056 1.00 70.31 94 ILE A C 1
ATOM 783 O O . ILE A 1 94 ? 10.328 9.527 0.294 1.00 70.31 94 ILE A O 1
ATOM 787 N N . LEU A 1 95 ? 8.743 10.091 -1.188 1.00 74.25 95 LEU A N 1
ATOM 788 C CA . LEU A 1 95 ? 9.479 9.707 -2.392 1.00 74.25 95 LEU A CA 1
ATOM 789 C C . LEU A 1 95 ? 10.196 10.905 -3.035 1.00 74.25 95 LEU A C 1
ATOM 791 O O . LEU A 1 95 ? 9.621 11.993 -3.156 1.00 74.25 95 LEU A O 1
ATOM 795 N N . GLY A 1 96 ? 11.417 10.690 -3.521 1.00 67.94 96 GLY A N 1
ATOM 796 C CA . GLY A 1 96 ? 12.206 11.669 -4.272 1.00 67.94 96 GLY A CA 1
ATOM 797 C C . GLY A 1 96 ? 13.165 12.509 -3.415 1.00 67.94 96 GLY A C 1
ATOM 798 O O . GLY A 1 96 ? 13.099 12.487 -2.188 1.00 67.94 96 GLY A O 1
ATOM 799 N N . PRO A 1 97 ? 14.043 13.310 -4.049 1.00 59.59 97 PRO A N 1
ATOM 800 C CA . PRO A 1 97 ? 15.156 14.001 -3.379 1.00 59.59 97 PRO A CA 1
ATOM 801 C C . PRO A 1 97 ? 14.720 15.057 -2.350 1.00 59.59 97 PRO A C 1
ATOM 803 O O . PRO A 1 97 ? 15.480 15.395 -1.448 1.00 59.59 97 PRO A O 1
ATOM 806 N N . ASN A 1 98 ? 13.480 15.545 -2.446 1.00 64.81 98 ASN A N 1
ATOM 807 C CA . ASN A 1 98 ? 12.916 16.542 -1.532 1.00 64.81 98 ASN A CA 1
ATOM 808 C C . ASN A 1 98 ? 12.133 15.913 -0.364 1.00 64.81 98 ASN A C 1
ATOM 810 O O . ASN A 1 98 ? 11.346 16.606 0.274 1.00 64.81 98 ASN A O 1
ATOM 814 N N . SER A 1 99 ? 12.297 14.614 -0.092 1.00 69.56 99 SER A N 1
ATOM 815 C CA . SER A 1 99 ? 11.591 13.929 1.001 1.00 69.56 99 SER A CA 1
ATOM 816 C C . SER A 1 99 ? 12.190 14.173 2.390 1.00 69.56 99 SER A C 1
ATOM 818 O O . SER A 1 99 ? 11.523 13.922 3.392 1.00 69.56 99 SER A O 1
ATOM 820 N N . GLY A 1 100 ? 13.417 14.703 2.473 1.00 66.50 100 GLY A N 1
ATOM 821 C CA . GLY A 1 100 ? 14.139 14.943 3.731 1.00 66.50 100 GLY A CA 1
ATOM 822 C C . GLY A 1 100 ? 13.337 15.681 4.820 1.00 66.50 100 GLY A C 1
ATOM 823 O O . GLY A 1 100 ? 13.315 15.210 5.960 1.00 66.50 100 GLY A O 1
ATOM 824 N N . PRO A 1 101 ? 12.617 16.779 4.509 1.00 71.31 101 PRO A N 1
ATOM 825 C CA . PRO A 1 101 ? 11.789 17.487 5.488 1.00 71.31 101 PRO A CA 1
ATOM 826 C C . PRO A 1 101 ? 10.654 16.640 6.085 1.00 71.31 101 PRO A C 1
ATOM 828 O O . PRO A 1 101 ? 10.262 16.864 7.232 1.00 71.31 101 PRO A O 1
ATOM 831 N N . SER A 1 102 ? 10.151 15.638 5.355 1.00 74.56 102 SER A N 1
ATOM 832 C CA . SER A 1 102 ? 9.034 14.794 5.798 1.00 74.56 102 SER A CA 1
ATOM 833 C C . SER A 1 102 ? 9.368 14.004 7.064 1.00 74.56 102 SER A C 1
ATOM 835 O O . SER A 1 102 ? 8.486 13.774 7.892 1.00 74.56 102 SER A O 1
ATOM 837 N N . MET A 1 103 ? 10.642 13.647 7.272 1.00 74.12 103 MET A N 1
ATOM 838 C CA . MET A 1 103 ? 11.059 12.915 8.470 1.00 74.12 103 MET A CA 1
ATOM 839 C C . MET A 1 103 ? 10.957 13.737 9.753 1.00 74.12 103 MET A C 1
ATOM 841 O O . MET A 1 103 ? 10.596 13.199 10.802 1.00 74.12 103 MET A O 1
ATOM 845 N N . CYS A 1 104 ? 11.240 15.038 9.683 1.00 76.75 104 CYS A N 1
ATOM 846 C CA . CYS A 1 104 ? 11.072 15.931 10.827 1.00 76.75 104 CYS A CA 1
ATOM 847 C C . CYS A 1 104 ? 9.597 16.019 11.233 1.00 76.75 104 CYS A C 1
ATOM 849 O O . CYS A 1 104 ? 9.279 15.943 12.421 1.00 76.75 104 CYS A O 1
ATOM 851 N N . THR A 1 105 ? 8.693 16.109 10.254 1.0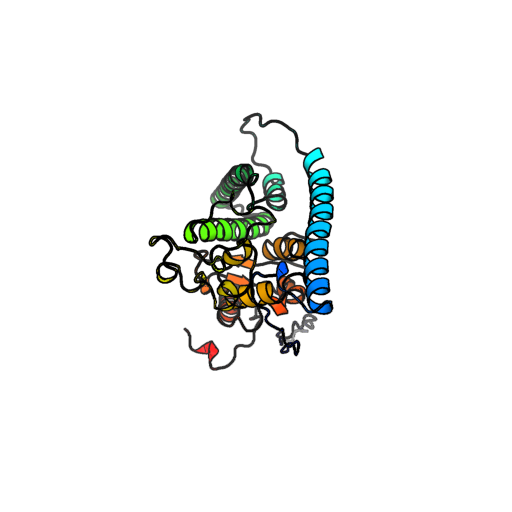0 76.94 105 THR A N 1
ATOM 852 C CA . THR A 1 105 ? 7.248 16.133 10.506 1.00 76.94 105 THR A CA 1
ATOM 853 C C . THR A 1 105 ? 6.752 14.816 11.097 1.00 76.94 105 THR A C 1
ATOM 855 O O . THR A 1 105 ? 6.025 14.852 12.085 1.00 76.94 105 THR A O 1
ATOM 858 N N . ILE A 1 106 ? 7.190 13.664 10.571 1.00 80.00 106 ILE A N 1
ATOM 859 C CA . ILE A 1 106 ? 6.870 12.336 11.132 1.00 80.00 106 ILE A CA 1
ATOM 860 C C . ILE A 1 106 ? 7.246 12.281 12.616 1.00 80.00 106 ILE A C 1
ATOM 862 O O . ILE A 1 106 ? 6.390 11.989 13.447 1.00 80.00 106 ILE A O 1
ATOM 866 N N . ARG A 1 107 ? 8.480 12.667 12.973 1.00 81.44 107 ARG A N 1
ATOM 867 C CA . ARG A 1 107 ? 8.938 12.682 14.375 1.00 81.44 107 ARG A CA 1
ATOM 868 C C . ARG A 1 107 ? 8.129 13.637 15.253 1.00 81.44 107 ARG A C 1
ATOM 870 O O . ARG A 1 107 ? 7.817 13.316 16.397 1.00 81.44 107 ARG A O 1
ATOM 877 N N . ARG A 1 108 ? 7.777 14.818 14.739 1.00 81.19 108 ARG A N 1
ATOM 878 C CA . ARG A 1 108 ? 6.945 15.796 15.462 1.00 81.19 108 ARG A CA 1
ATOM 879 C C . ARG A 1 108 ? 5.552 15.235 15.755 1.00 81.19 108 ARG A C 1
ATOM 881 O O . ARG A 1 108 ? 5.083 15.341 16.886 1.00 81.19 108 ARG A O 1
ATOM 888 N N . VAL A 1 109 ? 4.933 14.590 14.770 1.00 80.38 109 VAL A N 1
ATOM 889 C CA . VAL A 1 109 ? 3.633 13.919 14.906 1.00 80.38 109 VAL A CA 1
ATOM 890 C C . VAL A 1 109 ? 3.711 12.721 15.863 1.00 80.38 109 VAL A C 1
ATOM 892 O O . VAL A 1 109 ? 2.804 12.524 16.669 1.00 80.38 109 VAL A O 1
ATOM 895 N N . GLU A 1 110 ? 4.797 11.947 15.850 1.00 82.31 110 GLU A N 1
ATOM 896 C CA . GLU A 1 110 ? 5.014 10.863 16.819 1.00 82.31 110 GLU A CA 1
ATOM 897 C C . GLU A 1 110 ? 5.063 11.387 18.259 1.00 82.31 110 GLU A C 1
ATOM 899 O O . GLU A 1 110 ? 4.385 10.848 19.136 1.00 82.31 110 GLU A O 1
ATOM 904 N N . MET A 1 111 ? 5.817 12.465 18.502 1.00 82.06 111 MET A N 1
ATOM 905 C CA . MET A 1 111 ? 5.907 13.086 19.829 1.00 82.06 111 MET A CA 1
ATOM 906 C C . MET A 1 111 ? 4.543 13.578 20.326 1.00 82.06 111 MET A C 1
ATOM 908 O O . MET A 1 111 ? 4.208 13.381 21.492 1.00 82.06 111 MET A O 1
ATOM 912 N N . LEU A 1 112 ? 3.742 14.167 19.436 1.00 81.25 112 LEU A N 1
ATOM 913 C CA . LEU A 1 112 ? 2.363 14.586 19.700 1.00 81.25 112 LEU A CA 1
ATOM 914 C C . LEU A 1 112 ? 1.474 13.432 20.159 1.00 81.25 112 LEU A C 1
ATOM 916 O O . LEU A 1 112 ? 0.847 13.493 21.214 1.00 81.25 112 LEU A O 1
ATOM 920 N N . ILE A 1 113 ? 1.437 12.372 19.357 1.00 79.19 113 ILE A N 1
ATOM 921 C CA . ILE A 1 113 ? 0.632 11.179 19.615 1.00 79.19 113 ILE A CA 1
ATOM 922 C C . ILE A 1 113 ? 1.047 10.531 20.938 1.00 79.19 113 ILE A C 1
ATOM 924 O O . ILE A 1 113 ? 0.190 10.149 21.736 1.00 79.19 113 ILE A O 1
ATOM 928 N N . TYR A 1 114 ? 2.354 10.427 21.187 1.00 82.25 114 TYR A N 1
ATOM 929 C CA . TYR A 1 114 ? 2.881 9.859 22.422 1.00 82.25 114 TYR A CA 1
ATOM 930 C C . TYR A 1 114 ? 2.497 10.702 23.645 1.00 82.25 114 TYR A C 1
ATOM 932 O O . TYR A 1 114 ? 2.030 10.153 24.644 1.00 82.25 114 TYR A O 1
ATOM 940 N N . ALA A 1 115 ? 2.620 12.030 23.560 1.00 82.69 115 ALA A N 1
ATOM 941 C CA . ALA A 1 115 ? 2.221 12.936 24.634 1.00 82.69 115 ALA A CA 1
ATOM 942 C C . ALA A 1 115 ? 0.732 12.768 24.994 1.00 82.69 115 ALA A C 1
ATOM 944 O O . ALA A 1 115 ? 0.398 12.563 26.160 1.00 82.69 115 ALA A O 1
ATOM 945 N N . GLU A 1 116 ? -0.156 12.746 23.999 1.00 78.62 116 GLU A N 1
ATOM 946 C CA . GLU A 1 116 ? -1.605 12.559 24.189 1.00 78.62 116 GLU A CA 1
ATOM 947 C C . GLU A 1 116 ? -1.954 11.183 24.778 1.00 78.62 116 GLU A C 1
ATOM 949 O O . GLU A 1 116 ? -2.807 11.069 25.666 1.00 78.62 116 GLU A O 1
ATOM 954 N N . TYR A 1 117 ? -1.261 10.130 24.329 1.00 80.50 117 TYR A N 1
ATOM 955 C CA . TYR A 1 117 ? -1.411 8.784 24.880 1.00 80.50 117 TYR A CA 1
ATOM 956 C C . TYR A 1 117 ? -1.018 8.739 26.363 1.00 80.50 117 TYR A C 1
ATOM 958 O O . TYR A 1 117 ? -1.780 8.236 27.192 1.00 80.50 117 TYR A O 1
ATOM 966 N N . THR A 1 118 ? 0.132 9.320 26.724 1.00 84.25 118 THR A N 1
ATOM 967 C CA . THR A 1 118 ? 0.581 9.384 28.127 1.00 84.25 118 THR A CA 1
ATOM 968 C C . THR A 1 118 ? -0.339 10.234 29.004 1.00 84.25 118 THR A C 1
ATOM 970 O O . THR A 1 118 ? -0.549 9.901 30.170 1.00 84.25 118 THR A O 1
ATOM 973 N N . ALA A 1 119 ? -0.969 11.263 28.430 1.00 83.38 119 ALA A N 1
ATOM 974 C CA . ALA A 1 119 ? -1.972 12.090 29.094 1.00 83.38 119 ALA A CA 1
ATOM 975 C C . ALA A 1 119 ? -3.342 11.397 29.261 1.00 83.38 119 ALA A C 1
ATOM 977 O O . ALA A 1 119 ? -4.249 11.983 29.849 1.00 83.38 119 ALA A O 1
ATOM 978 N N . ARG A 1 120 ? -3.513 10.155 28.770 1.00 75.75 120 ARG A N 1
ATOM 979 C CA . ARG A 1 120 ? -4.776 9.386 28.783 1.00 75.75 120 ARG A CA 1
ATOM 980 C C . ARG A 1 120 ? -5.959 10.129 28.153 1.00 75.75 120 ARG A C 1
ATOM 982 O O . ARG A 1 120 ? -7.107 9.895 28.524 1.00 75.75 120 ARG A O 1
ATOM 989 N N . SER A 1 121 ? -5.685 10.982 27.170 1.00 74.12 121 SER A N 1
ATOM 990 C CA . SER A 1 121 ? -6.700 11.750 26.446 1.00 74.12 121 SER A CA 1
ATOM 991 C C . SER A 1 121 ? -6.668 11.440 24.941 1.00 74.12 121 SER A C 1
ATOM 993 O O . SER A 1 121 ? -6.485 12.348 24.128 1.00 74.12 121 SER A O 1
ATOM 995 N N . PRO A 1 122 ? -6.830 10.169 24.514 1.00 67.94 122 PRO A N 1
ATOM 996 C CA . PRO A 1 122 ? -6.782 9.835 23.097 1.00 67.94 122 PRO A CA 1
ATOM 997 C C . PRO A 1 122 ? -7.989 10.442 22.366 1.00 67.94 122 PRO A C 1
ATOM 999 O O . PRO A 1 122 ? -9.113 9.947 22.447 1.00 67.94 122 PRO A O 1
ATOM 1002 N N . ARG A 1 123 ? -7.755 11.533 21.635 1.00 70.12 123 ARG A N 1
ATOM 1003 C CA . ARG A 1 123 ? -8.746 12.153 20.748 1.00 70.12 123 ARG A CA 1
ATOM 1004 C C . ARG A 1 123 ? -8.956 11.281 19.512 1.00 70.12 123 ARG A C 1
ATOM 1006 O O . ARG A 1 123 ? -7.994 10.854 18.884 1.00 70.12 123 ARG A O 1
ATOM 1013 N N . THR A 1 124 ? -10.204 11.063 19.102 1.00 66.88 124 THR A N 1
ATOM 1014 C CA . THR A 1 124 ? -10.537 10.246 17.916 1.00 66.88 124 THR A CA 1
ATOM 1015 C C . THR A 1 124 ? -9.919 10.791 16.625 1.00 66.88 124 THR A C 1
ATOM 1017 O O . THR A 1 124 ? -9.589 10.025 15.726 1.00 66.88 124 THR A O 1
ATOM 1020 N N . GLU A 1 125 ? -9.689 12.102 16.543 1.00 66.94 125 GLU A N 1
ATOM 1021 C CA . GLU A 1 125 ? -9.016 12.748 15.408 1.00 66.94 125 GLU A CA 1
ATOM 1022 C C . GLU A 1 125 ? -7.557 12.293 15.239 1.00 66.94 125 GLU A C 1
ATOM 1024 O O . GLU A 1 125 ? -7.049 12.253 14.118 1.00 66.94 125 GLU A O 1
ATOM 1029 N N . LEU A 1 126 ? -6.904 11.862 16.328 1.00 71.81 126 LEU A N 1
ATOM 1030 C CA . LEU A 1 126 ? -5.561 11.283 16.283 1.00 71.81 126 LEU A CA 1
ATOM 1031 C C . LEU A 1 126 ? -5.555 9.923 15.594 1.00 71.81 126 LEU A C 1
ATOM 1033 O O . LEU A 1 126 ? -4.536 9.566 15.022 1.00 71.81 126 LEU A O 1
ATOM 1037 N N . LEU A 1 127 ? -6.659 9.166 15.617 1.00 74.69 127 LEU A N 1
ATOM 1038 C CA . LEU A 1 127 ? -6.706 7.813 15.053 1.00 74.69 127 LEU A CA 1
ATOM 1039 C C . LEU A 1 127 ? -6.481 7.813 13.534 1.00 74.69 127 LEU A C 1
ATOM 1041 O O . LEU A 1 127 ? -5.795 6.937 13.004 1.00 74.69 127 LEU A O 1
ATOM 1045 N N . LEU A 1 128 ? -7.020 8.816 12.837 1.00 74.12 128 LEU A N 1
ATOM 1046 C CA . LEU A 1 128 ? -6.800 8.974 11.401 1.00 74.12 128 LEU A CA 1
ATOM 1047 C C . LEU A 1 128 ? -5.339 9.333 11.109 1.00 74.12 128 LEU A C 1
ATOM 1049 O O . LEU A 1 128 ? -4.710 8.680 10.280 1.00 74.12 128 LEU A O 1
ATOM 1053 N N . GLY A 1 129 ? -4.792 10.317 11.831 1.00 78.06 129 GLY A N 1
ATOM 1054 C CA . GLY A 1 129 ? -3.388 10.707 11.685 1.00 78.06 129 GLY A CA 1
ATOM 1055 C C . GLY A 1 129 ? -2.423 9.578 12.053 1.00 78.06 129 GLY A C 1
ATOM 1056 O O . GLY A 1 129 ? -1.430 9.373 11.371 1.00 78.06 129 GLY A O 1
ATOM 1057 N N . LEU A 1 130 ? -2.756 8.778 13.067 1.00 80.12 130 LEU A N 1
ATOM 1058 C CA . LEU A 1 130 ? -2.042 7.563 13.461 1.00 80.12 130 LEU A CA 1
ATOM 1059 C C . LEU A 1 130 ? -2.021 6.518 12.348 1.00 80.12 130 LEU A C 1
ATOM 1061 O O . LEU A 1 130 ? -0.977 5.937 12.072 1.00 80.12 130 LEU A O 1
ATOM 1065 N N . THR A 1 131 ? -3.166 6.278 11.708 1.00 85.06 131 THR A N 1
ATOM 1066 C CA . THR A 1 131 ? -3.260 5.301 10.615 1.00 85.06 131 THR A CA 1
ATOM 1067 C C . THR A 1 131 ? -2.408 5.742 9.427 1.00 85.06 131 THR A C 1
ATOM 1069 O O . THR A 1 131 ? -1.597 4.958 8.935 1.00 85.06 131 THR A O 1
ATOM 1072 N N . GLN A 1 132 ? -2.536 7.012 9.025 1.00 85.38 132 GLN A N 1
ATOM 1073 C CA . GLN A 1 132 ? -1.719 7.617 7.971 1.00 85.38 132 GLN A CA 1
ATOM 1074 C C . GLN A 1 132 ? -0.226 7.511 8.312 1.00 85.38 132 GLN A C 1
ATOM 1076 O O . GLN A 1 132 ? 0.569 7.018 7.516 1.00 85.38 132 GLN A O 1
ATOM 1081 N N . LEU A 1 133 ? 0.157 7.907 9.528 1.00 83.94 133 LEU A N 1
ATOM 1082 C CA . LEU A 1 133 ? 1.534 7.846 10.007 1.00 83.94 133 LEU A CA 1
ATOM 1083 C C . LEU A 1 133 ? 2.090 6.419 9.986 1.00 83.94 133 LEU A C 1
ATOM 1085 O O . LEU A 1 133 ? 3.213 6.213 9.534 1.00 83.94 133 LEU A O 1
ATOM 1089 N N . ASN A 1 134 ? 1.320 5.433 10.449 1.00 89.50 134 ASN A N 1
ATOM 1090 C CA . ASN A 1 134 ? 1.748 4.037 10.466 1.00 89.50 134 ASN A CA 1
ATOM 1091 C C . ASN A 1 134 ? 1.958 3.494 9.049 1.00 89.50 134 ASN A C 1
ATOM 1093 O O . ASN A 1 134 ? 2.957 2.822 8.807 1.00 89.50 134 ASN A O 1
ATOM 1097 N N . PHE A 1 135 ? 1.076 3.829 8.104 1.00 91.12 135 PHE A N 1
ATOM 1098 C CA . PHE A 1 135 ? 1.254 3.468 6.698 1.00 91.12 135 PHE A CA 1
ATOM 1099 C C . PHE A 1 135 ? 2.524 4.100 6.106 1.00 91.12 135 PHE A C 1
ATOM 1101 O O . PHE A 1 135 ? 3.355 3.410 5.519 1.00 91.12 135 PHE A O 1
ATOM 1108 N N . LEU A 1 136 ? 2.724 5.402 6.323 1.00 88.19 136 LEU A N 1
ATOM 1109 C CA . LEU A 1 136 ? 3.909 6.133 5.870 1.00 88.19 136 LEU A CA 1
ATOM 1110 C C . LEU A 1 136 ? 5.212 5.547 6.447 1.00 88.19 136 LEU A C 1
ATOM 1112 O O . LEU A 1 136 ? 6.171 5.318 5.710 1.00 88.19 136 LEU A O 1
ATOM 1116 N N . ARG A 1 137 ? 5.234 5.241 7.750 1.00 88.69 137 ARG A N 1
ATOM 1117 C CA . ARG A 1 137 ? 6.364 4.575 8.419 1.00 88.69 137 ARG A CA 1
ATOM 1118 C C . ARG A 1 137 ? 6.624 3.185 7.855 1.00 88.69 137 ARG A C 1
ATOM 1120 O O . ARG A 1 137 ? 7.782 2.807 7.708 1.00 88.69 137 ARG A O 1
ATOM 1127 N N . ALA A 1 138 ? 5.570 2.447 7.519 1.00 93.69 138 ALA A N 1
ATOM 1128 C CA . ALA A 1 138 ? 5.703 1.127 6.927 1.00 93.69 138 ALA A CA 1
ATOM 1129 C C . ALA A 1 138 ? 6.393 1.182 5.558 1.00 93.69 138 ALA A C 1
ATOM 1131 O O . ALA A 1 138 ? 7.308 0.402 5.304 1.00 93.69 138 ALA A O 1
ATOM 1132 N N . LEU A 1 139 ? 6.031 2.151 4.711 1.00 92.06 139 LEU A N 1
ATOM 1133 C CA . LEU A 1 139 ? 6.703 2.344 3.423 1.00 92.06 139 LEU A CA 1
ATOM 1134 C C . LEU A 1 139 ? 8.182 2.721 3.587 1.00 92.06 139 LEU A C 1
ATOM 1136 O O . LEU A 1 139 ? 9.019 2.197 2.857 1.00 92.06 139 LEU A O 1
ATOM 1140 N N . ILE A 1 140 ? 8.511 3.588 4.552 1.00 89.31 140 ILE A N 1
ATOM 1141 C CA . ILE A 1 140 ? 9.904 3.973 4.842 1.00 89.31 140 ILE A CA 1
ATOM 1142 C C . ILE A 1 140 ? 10.714 2.765 5.325 1.00 89.31 140 ILE A C 1
ATOM 1144 O O . ILE A 1 140 ? 11.801 2.514 4.818 1.00 89.31 140 ILE A O 1
ATOM 1148 N N . ALA A 1 141 ? 10.168 1.975 6.247 1.00 92.25 141 ALA A N 1
ATOM 1149 C CA . ALA A 1 141 ? 10.840 0.778 6.739 1.00 92.25 141 ALA A CA 1
ATOM 1150 C C . ALA A 1 141 ? 11.049 -0.267 5.629 1.00 92.25 141 ALA A C 1
ATOM 1152 O O . ALA A 1 141 ? 12.123 -0.854 5.528 1.00 92.25 141 ALA A O 1
ATOM 1153 N N . ASN A 1 142 ? 10.054 -0.478 4.760 1.00 94.75 142 ASN A N 1
ATOM 1154 C CA . ASN A 1 142 ? 10.196 -1.390 3.623 1.00 94.75 142 ASN A CA 1
ATOM 1155 C C . ASN A 1 142 ? 11.220 -0.875 2.600 1.00 94.75 142 ASN A C 1
ATOM 1157 O O . ASN A 1 142 ? 11.934 -1.675 2.005 1.00 94.75 142 ASN A O 1
ATOM 1161 N N . MET A 1 143 ? 11.334 0.442 2.418 1.00 91.38 143 MET A N 1
ATOM 1162 C CA . MET A 1 143 ? 12.375 1.055 1.589 1.00 91.38 143 MET A CA 1
ATOM 1163 C C . MET A 1 143 ? 13.780 0.751 2.132 1.00 91.38 143 MET A C 1
ATOM 1165 O O . MET A 1 143 ? 14.650 0.366 1.350 1.00 91.38 143 MET A O 1
ATOM 1169 N N . ASP A 1 144 ? 13.976 0.837 3.450 1.00 90.25 144 ASP A N 1
ATOM 1170 C CA . ASP A 1 144 ? 15.246 0.485 4.098 1.00 90.25 144 ASP A CA 1
ATOM 1171 C C . ASP A 1 144 ? 15.571 -1.014 3.949 1.00 90.25 144 ASP A C 1
ATOM 1173 O O . ASP A 1 144 ? 16.704 -1.373 3.624 1.00 90.25 144 ASP A O 1
ATOM 1177 N N . VAL A 1 145 ? 14.570 -1.892 4.119 1.00 92.25 145 VAL A N 1
ATOM 1178 C CA . VAL A 1 145 ? 14.700 -3.352 3.910 1.00 92.25 145 VAL A CA 1
ATOM 1179 C C . VAL A 1 145 ? 15.077 -3.692 2.468 1.00 92.25 145 VAL A C 1
ATOM 1181 O O . VAL A 1 145 ? 15.821 -4.637 2.229 1.00 92.25 145 VAL A O 1
ATOM 1184 N N . LEU A 1 146 ? 14.580 -2.918 1.504 1.00 90.31 146 LEU A N 1
ATOM 1185 C CA . LEU A 1 146 ? 14.899 -3.068 0.085 1.00 90.31 146 LEU A CA 1
ATOM 1186 C C . LEU A 1 146 ? 16.211 -2.381 -0.317 1.00 90.31 146 LEU A C 1
ATOM 1188 O O . LEU A 1 146 ? 16.591 -2.449 -1.486 1.00 90.31 146 LEU A O 1
ATOM 1192 N N . HIS A 1 147 ? 16.896 -1.730 0.629 1.00 88.62 147 HIS A N 1
ATOM 1193 C CA . HIS A 1 147 ? 18.130 -0.980 0.398 1.00 88.62 147 HIS A CA 1
ATOM 1194 C C . HIS A 1 147 ? 17.978 0.111 -0.675 1.00 88.62 147 HIS A C 1
ATOM 1196 O O . HIS A 1 147 ? 18.891 0.373 -1.459 1.00 88.62 147 HIS A O 1
ATOM 1202 N N . LEU A 1 148 ? 16.807 0.750 -0.717 1.00 85.88 148 LEU A N 1
ATOM 1203 C CA . LEU A 1 148 ? 16.513 1.838 -1.643 1.00 85.88 148 LEU A CA 1
ATOM 1204 C C . LEU A 1 148 ? 16.661 3.185 -0.931 1.00 85.88 148 LEU A C 1
ATOM 1206 O O . LEU A 1 148 ? 16.251 3.348 0.213 1.00 85.88 148 LEU A O 1
ATOM 1210 N N . SER A 1 149 ? 17.210 4.182 -1.623 1.00 82.12 149 SER A N 1
ATOM 1211 C CA . SER A 1 149 ? 17.278 5.556 -1.116 1.00 82.12 149 SER A CA 1
ATOM 1212 C C . SER A 1 149 ? 16.139 6.414 -1.679 1.00 82.12 149 SER A C 1
ATOM 1214 O O . SER A 1 149 ? 15.834 6.299 -2.869 1.00 82.12 149 SER A O 1
ATOM 1216 N N . PRO A 1 150 ? 15.573 7.370 -0.913 1.00 74.94 150 PRO A N 1
ATOM 1217 C CA . PRO A 1 150 ? 14.612 8.335 -1.449 1.00 74.94 150 PRO A CA 1
ATOM 1218 C C . PRO A 1 150 ? 15.137 9.122 -2.657 1.00 74.94 150 PRO A C 1
ATOM 1220 O O . PRO A 1 150 ? 14.366 9.483 -3.546 1.00 74.94 150 PRO A O 1
ATOM 1223 N N . ALA A 1 151 ? 16.452 9.361 -2.720 1.00 71.06 151 ALA A N 1
ATOM 1224 C CA . ALA A 1 151 ? 17.094 10.036 -3.847 1.00 71.06 151 ALA A CA 1
ATOM 1225 C C . ALA A 1 151 ? 17.030 9.217 -5.150 1.00 71.06 151 ALA A C 1
ATOM 1227 O O . ALA A 1 151 ? 17.122 9.790 -6.229 1.00 71.06 151 ALA A O 1
ATOM 1228 N N . GLN A 1 152 ? 16.842 7.898 -5.050 1.00 70.69 152 GLN A N 1
ATOM 1229 C CA . GLN A 1 152 ? 16.686 6.971 -6.174 1.00 70.69 152 GLN A CA 1
ATOM 1230 C C . GLN A 1 152 ? 15.210 6.744 -6.547 1.00 70.69 152 GLN A C 1
ATOM 1232 O O . GLN A 1 152 ? 14.912 5.870 -7.355 1.00 70.69 152 GLN A O 1
ATOM 1237 N N . MET A 1 153 ? 14.280 7.500 -5.952 1.00 78.25 153 MET A N 1
ATOM 1238 C CA . MET A 1 153 ? 12.832 7.386 -6.168 1.00 78.25 153 MET A CA 1
ATOM 1239 C C . MET A 1 153 ? 12.228 8.690 -6.705 1.00 78.25 153 MET A C 1
ATOM 1241 O O . MET A 1 153 ? 11.202 9.164 -6.210 1.00 78.25 153 MET A O 1
ATOM 1245 N N . ASP A 1 154 ? 12.892 9.319 -7.676 1.00 78.81 154 ASP A N 1
ATOM 1246 C CA . ASP A 1 154 ? 12.267 10.391 -8.453 1.00 78.81 154 ASP A CA 1
ATOM 1247 C C . ASP A 1 154 ? 11.152 9.853 -9.370 1.00 78.81 154 ASP A C 1
ATOM 1249 O O . ASP A 1 154 ? 11.023 8.648 -9.545 1.00 78.81 154 ASP A O 1
ATOM 1253 N N . ASP A 1 155 ? 10.341 10.742 -9.955 1.00 71.94 155 ASP A N 1
ATOM 1254 C CA . ASP A 1 155 ? 9.145 10.372 -10.732 1.00 71.94 155 ASP A CA 1
ATOM 1255 C C . ASP A 1 155 ? 9.417 9.434 -11.935 1.00 71.94 155 ASP A C 1
ATOM 1257 O O . ASP A 1 155 ? 8.488 8.779 -12.414 1.00 71.94 155 ASP A O 1
ATOM 1261 N N . GLU A 1 156 ? 10.654 9.369 -12.440 1.00 75.19 156 GLU A N 1
ATOM 1262 C CA . GLU A 1 156 ? 11.061 8.530 -13.576 1.00 75.19 156 GLU A CA 1
ATOM 1263 C C . GLU A 1 156 ? 11.948 7.347 -13.153 1.00 75.19 156 GLU A C 1
ATOM 1265 O O . GLU A 1 156 ? 12.468 6.623 -14.010 1.00 75.19 156 GLU A O 1
ATOM 1270 N N . ALA A 1 157 ? 12.105 7.121 -11.847 1.00 83.12 157 ALA A N 1
ATOM 1271 C CA . ALA A 1 157 ? 12.879 6.011 -11.324 1.00 83.12 157 ALA A CA 1
ATOM 1272 C C . ALA A 1 157 ? 12.334 4.661 -11.814 1.00 83.12 157 ALA A C 1
ATOM 1274 O O . ALA A 1 157 ? 11.122 4.427 -11.884 1.00 83.12 157 ALA A O 1
ATOM 1275 N N . LEU A 1 158 ? 13.255 3.746 -12.116 1.00 85.19 158 LEU A N 1
ATOM 1276 C CA . LEU A 1 158 ? 12.949 2.372 -12.499 1.00 85.19 158 LEU A CA 1
ATOM 1277 C C . LEU A 1 158 ? 13.367 1.420 -11.386 1.00 85.19 158 LEU A C 1
ATOM 1279 O O . LEU A 1 158 ? 14.444 1.564 -10.809 1.00 85.19 158 LEU A O 1
ATOM 1283 N N . SER A 1 159 ? 12.505 0.446 -11.096 1.00 88.88 159 SER A N 1
ATOM 1284 C CA . SER A 1 159 ? 12.779 -0.560 -10.075 1.00 88.88 159 SER A CA 1
ATOM 1285 C C . SER A 1 159 ? 14.049 -1.349 -10.414 1.00 88.88 159 SER A C 1
ATOM 1287 O O . SER A 1 159 ? 14.161 -1.871 -11.532 1.00 88.88 159 SER A O 1
ATOM 1289 N N . PRO A 1 160 ? 14.969 -1.537 -9.448 1.00 87.38 160 PRO A N 1
ATOM 1290 C CA . PRO A 1 160 ? 16.131 -2.404 -9.621 1.00 87.38 160 PRO A CA 1
ATOM 1291 C C . PRO A 1 160 ? 15.775 -3.859 -9.941 1.00 87.38 160 PRO A C 1
ATOM 1293 O O . PRO A 1 160 ? 16.593 -4.585 -10.504 1.00 87.38 160 PRO A O 1
ATOM 1296 N N . PHE A 1 161 ? 14.554 -4.302 -9.629 1.00 87.62 161 PHE A N 1
ATOM 1297 C CA . PHE A 1 161 ? 14.133 -5.677 -9.872 1.00 87.62 161 PHE A CA 1
ATOM 1298 C C . PHE A 1 161 ? 13.994 -6.034 -11.351 1.00 87.62 161 PHE A C 1
ATOM 1300 O O . PHE A 1 161 ? 14.155 -7.210 -11.691 1.00 87.62 161 PHE A O 1
ATOM 1307 N N . ASN A 1 162 ? 13.763 -5.045 -12.217 1.00 84.94 162 ASN A N 1
ATOM 1308 C CA . ASN A 1 162 ? 13.697 -5.226 -13.667 1.00 84.94 162 ASN A CA 1
ATOM 1309 C C . ASN A 1 162 ? 15.014 -4.865 -14.386 1.00 84.94 162 ASN A C 1
ATOM 1311 O O . ASN A 1 162 ? 15.157 -5.163 -15.568 1.00 84.94 162 ASN A O 1
ATOM 1315 N N . LEU A 1 163 ? 15.998 -4.268 -13.701 1.00 78.56 163 LEU A N 1
ATOM 1316 C CA . LEU A 1 163 ? 17.263 -3.890 -14.335 1.00 78.56 163 LEU A CA 1
ATOM 1317 C C . LEU A 1 163 ? 18.097 -5.131 -14.691 1.00 78.56 163 LEU A C 1
ATOM 1319 O O . LEU A 1 163 ? 18.461 -5.939 -13.832 1.00 78.56 163 LEU A O 1
ATOM 1323 N N . VAL A 1 164 ? 18.433 -5.258 -15.977 1.00 64.38 164 VAL A N 1
ATOM 1324 C CA . VAL A 1 164 ? 19.357 -6.277 -16.486 1.00 64.38 164 VAL A CA 1
ATOM 1325 C C . VAL A 1 164 ? 20.786 -5.769 -16.289 1.00 64.38 164 VAL A C 1
ATOM 1327 O O . VAL A 1 164 ? 21.259 -4.906 -17.024 1.00 64.38 164 VAL A O 1
ATOM 1330 N N . GLY A 1 165 ? 21.477 -6.286 -15.275 1.00 65.56 165 GLY A N 1
ATOM 1331 C CA . GLY A 1 165 ? 22.857 -5.918 -14.964 1.00 65.56 165 GLY A CA 1
ATOM 1332 C C . GLY A 1 165 ? 23.445 -6.755 -13.825 1.00 65.56 165 GLY A C 1
ATOM 1333 O O . GLY A 1 165 ? 22.718 -7.532 -13.199 1.00 65.56 165 GLY A O 1
ATOM 1334 N N . PRO A 1 166 ? 24.758 -6.635 -13.554 1.00 64.56 166 PRO A N 1
ATOM 1335 C CA . PRO A 1 166 ? 25.380 -7.306 -12.420 1.00 64.56 166 PRO A CA 1
ATOM 1336 C C . PRO A 1 166 ? 24.740 -6.804 -11.123 1.00 64.56 166 PRO A C 1
ATOM 1338 O O . PRO A 1 166 ? 24.889 -5.642 -10.750 1.00 64.56 166 PRO A O 1
ATOM 1341 N N . ARG A 1 167 ? 24.001 -7.683 -10.443 1.00 63.34 167 ARG A N 1
ATOM 1342 C CA . ARG A 1 167 ? 23.487 -7.410 -9.100 1.00 63.34 167 ARG A CA 1
ATOM 1343 C C . ARG A 1 167 ? 24.637 -7.567 -8.117 1.00 63.34 167 ARG A C 1
ATOM 1345 O O . ARG A 1 167 ? 25.338 -8.581 -8.166 1.00 63.34 167 ARG A O 1
ATOM 1352 N N . TYR A 1 168 ? 24.848 -6.584 -7.244 1.00 59.59 168 TYR A N 1
ATOM 1353 C CA . TYR A 1 168 ? 25.843 -6.754 -6.190 1.00 59.59 168 TYR A CA 1
ATOM 1354 C C . TYR A 1 168 ? 25.424 -7.939 -5.298 1.00 59.59 168 TYR A C 1
ATOM 1356 O O . TYR A 1 168 ? 24.229 -8.097 -5.035 1.00 59.59 168 TYR A O 1
ATOM 1364 N N . PRO A 1 169 ? 26.366 -8.778 -4.828 1.00 56.41 169 PRO A N 1
ATOM 1365 C CA . PRO A 1 169 ? 26.060 -9.968 -4.026 1.00 56.41 169 PRO A CA 1
ATOM 1366 C C . PRO A 1 169 ? 25.273 -9.683 -2.739 1.00 56.41 169 PRO A C 1
ATOM 1368 O O . PRO A 1 169 ? 24.647 -10.588 -2.201 1.00 56.41 169 PRO A O 1
ATOM 1371 N N . GLU A 1 170 ? 25.310 -8.442 -2.255 1.00 59.56 170 GLU A N 1
ATOM 1372 C CA . GLU A 1 170 ? 24.549 -7.956 -1.100 1.00 59.56 170 GLU A CA 1
ATOM 1373 C C . GLU A 1 170 ? 23.036 -7.809 -1.374 1.00 59.56 170 GLU A C 1
ATOM 1375 O O . GLU A 1 170 ? 22.247 -7.867 -0.438 1.00 59.56 170 GLU A O 1
ATOM 1380 N N . TYR A 1 171 ? 22.607 -7.741 -2.642 1.00 64.38 171 TYR A N 1
ATOM 1381 C CA . TYR A 1 171 ? 21.194 -7.693 -3.057 1.00 64.38 171 TYR A CA 1
ATOM 1382 C C . TYR A 1 171 ? 20.708 -9.073 -3.514 1.00 64.38 171 TYR A C 1
ATOM 1384 O O . TYR A 1 171 ? 20.235 -9.262 -4.641 1.00 64.38 171 TYR A O 1
ATOM 1392 N N . GLN A 1 172 ? 20.869 -10.077 -2.654 1.00 72.19 172 GLN A N 1
ATOM 1393 C CA . GLN A 1 172 ? 20.252 -11.379 -2.887 1.00 72.19 172 GLN A CA 1
ATOM 1394 C C . GLN A 1 172 ? 18.769 -11.307 -2.548 1.00 72.19 172 GLN A C 1
ATOM 1396 O O . GLN A 1 172 ? 18.405 -11.171 -1.391 1.00 72.19 172 GLN A O 1
ATOM 1401 N N . ASP A 1 173 ? 17.901 -11.491 -3.542 1.00 79.81 173 ASP A N 1
ATOM 1402 C CA . ASP A 1 173 ? 16.450 -11.474 -3.319 1.00 79.81 173 ASP A CA 1
ATOM 1403 C C . ASP A 1 173 ? 16.007 -12.461 -2.218 1.00 79.81 173 ASP A C 1
ATOM 1405 O O . ASP A 1 173 ? 15.022 -12.220 -1.532 1.00 79.81 173 ASP A O 1
ATOM 1409 N N . SER A 1 174 ? 16.743 -13.559 -2.010 1.00 81.44 174 SER A N 1
ATOM 1410 C CA . SER A 1 174 ? 16.464 -14.555 -0.969 1.00 81.44 174 SER A CA 1
ATOM 1411 C C . SER A 1 174 ? 16.682 -14.066 0.466 1.00 81.44 174 SER A C 1
ATOM 1413 O O . SER A 1 174 ? 16.180 -14.712 1.382 1.00 81.44 174 SER A O 1
ATOM 1415 N N . SER A 1 175 ? 17.423 -12.973 0.686 1.00 85.94 175 SER A N 1
ATOM 1416 C CA . SER A 1 175 ? 17.571 -12.369 2.019 1.00 85.94 175 SER A CA 1
ATOM 1417 C C . SER A 1 175 ? 16.384 -11.478 2.393 1.00 85.94 175 SER A C 1
ATOM 1419 O O . SER A 1 175 ? 16.198 -11.173 3.571 1.00 85.94 175 SER A O 1
ATOM 1421 N N . LEU A 1 176 ? 15.566 -11.081 1.413 1.00 90.81 176 LEU A N 1
ATOM 1422 C CA . LEU A 1 176 ? 14.397 -10.245 1.644 1.00 90.81 176 LEU A CA 1
ATOM 1423 C C . LEU A 1 176 ? 13.255 -11.059 2.271 1.00 90.81 176 LEU A C 1
ATOM 1425 O O . LEU A 1 176 ? 13.069 -12.233 1.916 1.00 90.81 176 LEU A O 1
ATOM 1429 N N . PRO A 1 177 ? 12.421 -10.432 3.126 1.00 94.19 177 PRO A N 1
ATOM 1430 C CA . PRO A 1 177 ? 11.163 -11.020 3.570 1.00 94.19 177 PRO A CA 1
ATOM 1431 C C . PRO A 1 177 ? 10.331 -11.498 2.378 1.00 94.19 177 PRO A C 1
ATOM 1433 O O . PRO A 1 177 ? 10.227 -10.795 1.371 1.00 94.19 177 PRO A O 1
ATOM 1436 N N . SER A 1 178 ? 9.704 -12.671 2.498 1.00 93.56 178 SER A N 1
ATOM 1437 C CA . SER A 1 178 ? 8.982 -13.333 1.397 1.00 93.56 178 SER A CA 1
ATOM 1438 C C . SER A 1 178 ? 7.964 -12.425 0.696 1.00 93.56 178 SER A C 1
ATOM 1440 O O . SER A 1 178 ? 7.831 -12.469 -0.524 1.00 93.56 178 SER A O 1
ATOM 1442 N N . ALA A 1 179 ? 7.290 -11.556 1.450 1.00 94.81 179 ALA A N 1
ATOM 1443 C CA . ALA A 1 179 ? 6.310 -10.604 0.938 1.00 94.81 179 ALA A CA 1
ATOM 1444 C C . ALA A 1 179 ? 6.901 -9.466 0.088 1.00 94.81 179 ALA A C 1
ATOM 1446 O O . ALA A 1 179 ? 6.196 -8.897 -0.746 1.00 94.81 179 ALA A O 1
ATOM 1447 N N . LEU A 1 180 ? 8.178 -9.132 0.296 1.00 95.75 180 LEU A N 1
ATOM 1448 C CA . LEU A 1 180 ? 8.893 -8.077 -0.424 1.00 95.75 180 LEU A CA 1
ATOM 1449 C C . LEU A 1 180 ? 9.752 -8.614 -1.570 1.00 95.75 180 LEU A C 1
ATOM 1451 O O . LEU A 1 180 ? 10.127 -7.840 -2.451 1.00 95.75 180 LEU A O 1
ATOM 1455 N N . GLN A 1 181 ? 9.994 -9.926 -1.625 1.00 95.19 181 GLN A N 1
ATOM 1456 C CA . GLN A 1 181 ? 10.701 -10.552 -2.741 1.00 95.19 181 GLN A CA 1
ATOM 1457 C C . GLN A 1 181 ? 10.044 -10.203 -4.087 1.00 95.19 181 GLN A C 1
ATOM 1459 O O . GLN A 1 1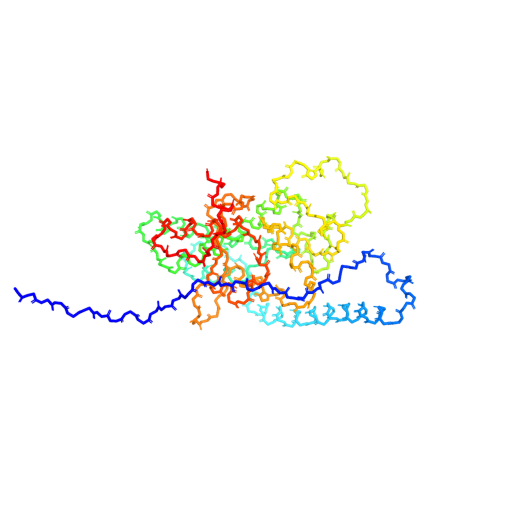81 ? 8.811 -10.178 -4.181 1.00 95.19 181 GLN A O 1
ATOM 1464 N N . PRO A 1 182 ? 10.832 -9.933 -5.141 1.00 94.75 182 PRO A N 1
ATOM 1465 C CA . PRO A 1 182 ? 10.287 -9.561 -6.437 1.00 94.75 182 PRO A CA 1
ATOM 1466 C C . PRO A 1 182 ? 9.565 -10.729 -7.107 1.00 94.75 182 PRO A C 1
ATOM 1468 O O . PRO A 1 182 ? 10.112 -11.829 -7.254 1.00 94.75 182 PRO A O 1
ATOM 1471 N N . THR A 1 183 ? 8.351 -10.463 -7.580 1.00 95.69 183 THR A N 1
ATOM 1472 C CA . THR A 1 183 ? 7.557 -11.407 -8.367 1.00 95.69 183 THR A CA 1
ATOM 1473 C C . THR A 1 183 ? 8.118 -11.579 -9.780 1.00 95.69 183 THR A C 1
ATOM 1475 O O . THR A 1 183 ? 8.956 -10.809 -10.256 1.00 95.69 183 THR A O 1
ATOM 1478 N N . ALA A 1 184 ? 7.616 -12.584 -10.503 1.00 94.75 184 ALA A N 1
ATOM 1479 C CA . ALA A 1 184 ? 7.931 -12.750 -11.921 1.00 94.75 184 ALA A CA 1
ATOM 1480 C C . ALA A 1 184 ? 7.545 -11.505 -12.743 1.00 94.75 184 ALA A C 1
ATOM 1482 O O . ALA A 1 184 ? 8.319 -11.064 -13.587 1.00 94.75 184 ALA A O 1
ATOM 1483 N N . ILE A 1 185 ? 6.394 -10.889 -12.447 1.00 95.25 185 ILE A N 1
ATOM 1484 C CA . ILE A 1 185 ? 5.927 -9.677 -13.132 1.00 95.25 185 ILE A CA 1
ATOM 1485 C C . ILE A 1 185 ? 6.872 -8.499 -12.878 1.00 95.25 185 ILE A C 1
ATOM 1487 O O . ILE A 1 185 ? 7.260 -7.833 -13.836 1.00 95.25 185 ILE A O 1
ATOM 1491 N N . GLN A 1 186 ? 7.306 -8.282 -11.631 1.00 94.25 186 GLN A N 1
ATOM 1492 C CA . GLN A 1 186 ? 8.277 -7.233 -11.291 1.00 94.25 186 GLN A CA 1
ATOM 1493 C C . GLN A 1 186 ? 9.615 -7.417 -12.013 1.00 94.25 186 GLN A C 1
ATOM 1495 O O . GLN A 1 186 ? 10.242 -6.440 -12.412 1.00 94.25 186 GLN A O 1
ATOM 1500 N N . ARG A 1 187 ? 10.055 -8.661 -12.226 1.00 92.38 187 ARG A N 1
ATOM 1501 C CA . ARG A 1 187 ? 11.297 -8.944 -12.963 1.00 92.38 187 ARG A CA 1
ATOM 1502 C C . ARG A 1 187 ? 11.168 -8.694 -14.462 1.00 92.38 187 ARG A C 1
ATOM 1504 O O . ARG A 1 187 ? 12.166 -8.385 -15.107 1.00 92.38 187 ARG A O 1
ATOM 1511 N N . THR A 1 188 ? 9.972 -8.840 -15.026 1.00 88.50 188 THR A N 1
ATOM 1512 C CA . THR A 1 188 ? 9.753 -8.790 -16.480 1.00 88.50 188 THR A CA 1
ATOM 1513 C C . THR A 1 188 ? 9.263 -7.435 -16.980 1.00 88.50 188 THR A C 1
ATOM 1515 O O . THR A 1 188 ? 9.569 -7.067 -18.112 1.00 88.50 188 THR A O 1
ATOM 1518 N N . ILE A 1 189 ? 8.497 -6.692 -16.182 1.00 86.56 189 ILE A N 1
ATOM 1519 C CA . ILE A 1 189 ? 7.866 -5.443 -16.616 1.00 86.56 189 ILE A CA 1
ATOM 1520 C C . ILE A 1 189 ? 8.496 -4.260 -15.887 1.00 86.56 189 ILE A C 1
ATOM 1522 O O . ILE A 1 189 ? 8.476 -4.185 -14.661 1.00 86.56 189 ILE A O 1
ATOM 1526 N N . SER A 1 190 ? 8.984 -3.290 -16.659 1.00 89.62 190 SER A N 1
ATOM 1527 C CA . SER A 1 190 ? 9.505 -2.024 -16.140 1.00 89.62 190 SER A CA 1
ATOM 1528 C C . SER A 1 190 ? 8.428 -1.239 -15.382 1.00 89.62 190 SER A C 1
ATOM 1530 O O . SER A 1 190 ? 7.339 -0.968 -15.905 1.00 89.62 190 SER A O 1
ATOM 1532 N N . HIS A 1 191 ? 8.739 -0.867 -14.142 1.00 90.12 191 HIS A N 1
ATOM 1533 C CA . HIS A 1 191 ? 7.837 -0.195 -13.209 1.00 90.12 191 HIS A CA 1
ATOM 1534 C C . HIS A 1 191 ? 8.616 0.704 -12.238 1.00 90.12 191 HIS A C 1
ATOM 1536 O O . HIS A 1 191 ? 9.842 0.645 -12.168 1.00 90.12 191 HIS A O 1
ATOM 1542 N N . HIS A 1 192 ? 7.896 1.560 -11.512 1.00 89.56 192 HIS A N 1
ATOM 1543 C CA . HIS A 1 192 ? 8.491 2.493 -10.557 1.00 89.56 192 HIS A CA 1
ATOM 1544 C C . HIS A 1 192 ? 8.722 1.813 -9.190 1.00 89.56 192 HIS A C 1
ATOM 1546 O O . HIS A 1 192 ? 7.807 1.132 -8.714 1.00 89.56 192 HIS A O 1
ATOM 1552 N N . PRO A 1 193 ? 9.869 2.040 -8.514 1.00 90.62 193 PRO A N 1
ATOM 1553 C CA . PRO A 1 193 ? 10.246 1.349 -7.271 1.00 90.62 193 PRO A CA 1
ATOM 1554 C C . PRO A 1 193 ? 9.284 1.559 -6.092 1.00 90.62 193 PRO A C 1
ATOM 1556 O O . PRO A 1 193 ? 9.204 0.726 -5.202 1.00 90.62 193 PRO A O 1
ATOM 1559 N N . TRP A 1 194 ? 8.507 2.646 -6.073 1.00 90.81 194 TRP A N 1
ATOM 1560 C CA . TRP A 1 194 ? 7.469 2.867 -5.049 1.00 90.81 194 TRP A CA 1
ATOM 1561 C C . TRP A 1 194 ? 6.481 1.694 -4.900 1.00 90.81 194 TRP A C 1
ATOM 1563 O O . TRP A 1 194 ? 6.000 1.444 -3.797 1.00 90.81 194 TRP A O 1
ATOM 1573 N N . LEU A 1 195 ? 6.194 0.962 -5.985 1.00 94.00 195 LEU A N 1
ATOM 1574 C CA . LEU A 1 195 ? 5.327 -0.219 -5.936 1.00 94.00 195 LEU A CA 1
ATOM 1575 C C . LEU A 1 195 ? 5.976 -1.372 -5.162 1.00 94.00 195 LEU A C 1
ATOM 1577 O O . LEU A 1 195 ? 5.267 -2.167 -4.550 1.00 94.00 195 LEU A O 1
ATOM 1581 N N . ASP A 1 196 ? 7.307 -1.443 -5.139 1.00 94.69 196 ASP A N 1
ATOM 1582 C CA . ASP A 1 196 ? 8.058 -2.503 -4.464 1.00 94.69 196 ASP A CA 1
ATOM 1583 C C . ASP A 1 196 ? 7.912 -2.445 -2.945 1.00 94.69 196 ASP A C 1
ATOM 1585 O O . ASP A 1 196 ? 8.021 -3.479 -2.288 1.00 94.69 196 ASP A O 1
ATOM 1589 N N . LEU A 1 197 ? 7.590 -1.262 -2.408 1.00 94.94 197 LEU A N 1
ATOM 1590 C CA . LEU A 1 197 ? 7.408 -1.002 -0.978 1.00 94.94 197 LEU A CA 1
ATOM 1591 C C . LEU A 1 197 ? 6.168 -1.689 -0.387 1.00 94.94 197 LEU A C 1
ATOM 1593 O O . LEU A 1 197 ? 6.035 -1.772 0.835 1.00 94.94 197 LEU A O 1
ATOM 1597 N N . LEU A 1 198 ? 5.238 -2.147 -1.231 1.00 95.94 198 LEU A N 1
ATOM 1598 C CA . LEU A 1 198 ? 3.995 -2.782 -0.804 1.00 95.94 198 LEU A CA 1
ATOM 1599 C C . LEU A 1 198 ? 4.217 -4.284 -0.543 1.00 95.94 198 LEU A C 1
ATOM 1601 O O . LEU A 1 198 ? 4.498 -5.029 -1.483 1.00 95.94 198 LEU A O 1
ATOM 1605 N N . PRO A 1 199 ? 3.992 -4.791 0.680 1.00 96.75 199 PRO A N 1
ATOM 1606 C CA . PRO A 1 199 ? 4.200 -6.202 1.032 1.00 96.75 199 PRO A CA 1
ATOM 1607 C C . PRO A 1 199 ? 3.025 -7.100 0.605 1.00 96.75 199 PRO A C 1
ATOM 1609 O O . PRO A 1 199 ? 2.655 -8.044 1.297 1.00 96.75 199 PRO A O 1
ATOM 1612 N N . ILE A 1 200 ? 2.389 -6.795 -0.528 1.00 97.25 200 ILE A N 1
ATOM 1613 C CA . ILE A 1 200 ? 1.260 -7.552 -1.074 1.00 97.25 200 ILE A CA 1
ATOM 1614 C C . ILE A 1 200 ? 1.602 -7.920 -2.525 1.00 97.25 200 ILE A C 1
ATOM 1616 O O . ILE A 1 200 ? 1.287 -7.158 -3.444 1.00 97.25 200 ILE A O 1
ATOM 1620 N N . PRO A 1 201 ? 2.249 -9.080 -2.771 1.00 96.69 201 PRO A N 1
ATOM 1621 C CA . PRO A 1 201 ? 2.755 -9.460 -4.093 1.00 96.69 201 PRO A CA 1
ATOM 1622 C C . PRO A 1 201 ? 1.717 -9.367 -5.216 1.00 96.69 201 PRO A C 1
ATOM 1624 O O . PRO A 1 201 ? 1.985 -8.771 -6.254 1.00 96.69 201 PRO A O 1
ATOM 1627 N N . LYS A 1 202 ? 0.498 -9.872 -4.986 1.00 96.00 202 LYS A N 1
ATOM 1628 C CA . LYS A 1 202 ? -0.591 -9.820 -5.976 1.00 96.00 202 LYS A CA 1
ATOM 1629 C C . LYS A 1 202 ? -1.034 -8.400 -6.310 1.00 96.00 202 LYS A C 1
ATOM 1631 O O . LYS A 1 202 ? -1.313 -8.106 -7.468 1.00 96.00 202 LYS A O 1
ATOM 1636 N N . MET A 1 203 ? -1.043 -7.515 -5.318 1.00 96.69 203 MET A N 1
ATOM 1637 C CA . MET A 1 203 ? -1.358 -6.110 -5.541 1.00 96.69 203 MET A CA 1
ATOM 1638 C C . MET A 1 203 ? -0.292 -5.422 -6.388 1.00 96.69 203 MET A C 1
ATOM 1640 O O . MET A 1 203 ? -0.639 -4.703 -7.323 1.00 96.69 203 MET A O 1
ATOM 1644 N N . ARG A 1 204 ? 0.992 -5.690 -6.121 1.00 97.00 204 ARG A N 1
ATOM 1645 C CA . ARG A 1 204 ? 2.093 -5.188 -6.957 1.00 97.00 204 ARG A CA 1
ATOM 1646 C C . ARG A 1 204 ? 1.935 -5.650 -8.402 1.00 97.00 204 ARG A C 1
ATOM 1648 O O . ARG A 1 204 ? 1.941 -4.811 -9.299 1.00 97.00 204 ARG A O 1
ATOM 1655 N N . ASP A 1 205 ? 1.698 -6.944 -8.619 1.00 97.38 205 ASP A N 1
ATOM 1656 C CA . ASP A 1 205 ? 1.495 -7.509 -9.958 1.00 97.38 205 ASP A CA 1
ATOM 1657 C C . ASP A 1 205 ? 0.365 -6.795 -10.707 1.00 97.38 205 ASP A C 1
ATOM 1659 O O . ASP A 1 205 ? 0.557 -6.348 -11.837 1.00 97.38 205 ASP A O 1
ATOM 1663 N N . HIS A 1 206 ? -0.801 -6.631 -10.077 1.00 96.62 206 HIS A N 1
ATOM 1664 C CA . HIS A 1 206 ? -1.943 -5.963 -10.699 1.00 96.62 206 HIS A CA 1
ATOM 1665 C C . HIS A 1 206 ? -1.669 -4.496 -11.032 1.00 96.62 206 HIS A C 1
ATOM 1667 O O . HIS A 1 206 ? -2.027 -4.046 -12.120 1.00 96.62 206 HIS A O 1
ATOM 1673 N N . LEU A 1 207 ? -1.014 -3.753 -10.138 1.00 95.69 207 LEU A N 1
ATOM 1674 C CA . LEU A 1 207 ? -0.661 -2.353 -10.381 1.00 95.69 207 LEU A CA 1
ATOM 1675 C C . LEU A 1 207 ? 0.357 -2.213 -11.521 1.00 95.69 207 LEU A C 1
ATOM 1677 O O . LEU A 1 207 ? 0.204 -1.350 -12.386 1.00 95.69 207 LEU A O 1
ATOM 1681 N N . ILE A 1 208 ? 1.359 -3.091 -11.575 1.00 94.56 208 ILE A N 1
ATOM 1682 C CA . ILE A 1 208 ? 2.368 -3.101 -12.644 1.00 94.56 208 ILE A CA 1
ATOM 1683 C C . ILE A 1 208 ? 1.722 -3.418 -13.994 1.00 94.56 208 ILE A C 1
ATOM 1685 O O . ILE A 1 208 ? 1.964 -2.721 -14.983 1.00 94.56 208 ILE A O 1
ATOM 1689 N N . LEU A 1 209 ? 0.859 -4.434 -14.021 1.00 93.12 209 LEU A N 1
ATOM 1690 C CA . LEU A 1 209 ? 0.120 -4.862 -15.204 1.00 93.12 209 LEU A CA 1
ATOM 1691 C C . LEU A 1 209 ? -0.865 -3.795 -15.701 1.00 93.12 209 LEU A C 1
ATOM 1693 O O . LEU A 1 209 ? -0.998 -3.589 -16.907 1.00 93.12 209 LEU A O 1
ATOM 1697 N N . ALA A 1 210 ? -1.516 -3.074 -14.789 1.00 89.88 210 ALA A N 1
ATOM 1698 C CA . ALA A 1 210 ? -2.392 -1.956 -15.124 1.00 89.88 210 ALA A CA 1
ATOM 1699 C C . ALA A 1 210 ? -1.614 -0.772 -15.737 1.00 89.88 210 ALA A C 1
ATOM 1701 O O . ALA A 1 210 ? -2.126 -0.048 -16.599 1.00 89.88 210 ALA A O 1
ATOM 1702 N N . GLY A 1 211 ? -0.351 -0.585 -15.349 1.00 87.62 211 GLY A N 1
ATOM 1703 C CA . GLY A 1 211 ? 0.536 0.414 -15.930 1.00 87.62 211 GLY A CA 1
ATOM 1704 C C . GLY A 1 211 ? -0.018 1.833 -15.781 1.00 87.62 211 GLY A C 1
ATOM 1705 O O . GLY A 1 211 ? -0.082 2.369 -14.686 1.00 87.62 211 GLY A O 1
ATOM 1706 N N . ASN A 1 212 ? -0.409 2.465 -16.892 1.00 81.50 212 ASN A N 1
ATOM 1707 C CA . ASN A 1 212 ? -0.944 3.835 -16.884 1.00 81.50 212 ASN A CA 1
ATOM 1708 C C . ASN A 1 212 ? -2.486 3.882 -16.925 1.00 81.50 212 ASN A C 1
ATOM 1710 O O . ASN A 1 212 ? -3.050 4.951 -17.162 1.00 81.50 212 ASN A O 1
ATOM 1714 N N . SER A 1 213 ? -3.184 2.754 -16.768 1.00 82.69 213 SER A N 1
ATOM 1715 C CA . SER A 1 213 ? -4.652 2.720 -16.850 1.00 82.69 213 SER A CA 1
ATOM 1716 C C . SER A 1 213 ? -5.350 3.323 -15.626 1.00 82.69 213 SER A C 1
ATOM 1718 O O . SER A 1 213 ? -6.551 3.573 -15.683 1.00 82.69 213 SER A O 1
ATOM 1720 N N . PHE A 1 214 ? -4.607 3.604 -14.552 1.00 84.88 214 PHE A N 1
ATOM 1721 C CA . PHE A 1 214 ? -5.119 4.192 -13.319 1.00 84.88 214 PHE A CA 1
ATOM 1722 C C . PHE A 1 214 ? -4.414 5.504 -12.954 1.00 84.88 214 PHE A C 1
ATOM 1724 O O . PHE A 1 214 ? -3.367 5.856 -13.516 1.00 84.88 214 PHE A O 1
ATOM 1731 N N . ASP A 1 215 ? -5.024 6.245 -12.031 1.00 86.00 215 ASP A N 1
ATOM 1732 C CA . ASP A 1 215 ? -4.450 7.438 -11.414 1.00 86.00 215 ASP A CA 1
ATOM 1733 C C . ASP A 1 215 ? -3.610 7.026 -10.197 1.00 86.00 215 ASP A C 1
ATOM 1735 O O . ASP A 1 215 ? -4.131 6.633 -9.155 1.00 86.00 215 ASP A O 1
ATOM 1739 N N . ASP A 1 216 ? -2.291 7.068 -10.362 1.00 83.81 216 ASP A N 1
ATOM 1740 C CA . ASP A 1 216 ? -1.317 6.679 -9.347 1.00 83.81 216 ASP A CA 1
ATOM 1741 C C . ASP A 1 216 ? -1.214 7.694 -8.201 1.00 83.81 216 ASP A C 1
ATOM 1743 O O . ASP A 1 216 ? -0.880 7.320 -7.077 1.00 83.81 216 ASP A O 1
ATOM 1747 N N . VAL A 1 217 ? -1.568 8.957 -8.456 1.00 82.56 217 VAL A N 1
ATOM 1748 C CA . VAL A 1 217 ? -1.651 9.993 -7.420 1.00 82.56 217 VAL A CA 1
ATOM 1749 C C . VAL A 1 217 ? -2.863 9.723 -6.536 1.00 82.56 217 VAL A C 1
ATOM 1751 O O . VAL A 1 217 ? -2.722 9.649 -5.315 1.00 82.56 217 VAL A O 1
ATOM 1754 N N . GLN A 1 218 ? -4.032 9.488 -7.141 1.00 85.31 218 GLN A N 1
ATOM 1755 C CA . GLN A 1 218 ? -5.246 9.141 -6.397 1.00 85.31 218 GLN A CA 1
ATOM 1756 C C . GLN A 1 218 ? -5.067 7.847 -5.593 1.00 85.31 218 GLN A C 1
ATOM 1758 O O . GLN A 1 218 ? -5.447 7.803 -4.427 1.00 85.31 218 GLN A O 1
ATOM 1763 N N . LEU A 1 219 ? -4.442 6.817 -6.176 1.00 89.25 219 LEU A N 1
ATOM 1764 C CA . LEU A 1 219 ? -4.147 5.574 -5.461 1.00 89.25 219 LEU A CA 1
ATOM 1765 C C . LEU A 1 219 ? -3.270 5.823 -4.227 1.00 89.25 219 LEU A C 1
ATOM 1767 O O . LEU A 1 219 ? -3.558 5.285 -3.163 1.00 89.25 219 LEU A O 1
ATOM 1771 N N . CYS A 1 220 ? -2.214 6.630 -4.354 1.00 86.25 220 CYS A N 1
ATOM 1772 C CA . CYS A 1 220 ? -1.329 6.964 -3.238 1.00 86.25 220 CYS A CA 1
ATOM 1773 C C . CYS A 1 220 ? -2.086 7.690 -2.111 1.00 86.25 220 CYS A C 1
ATOM 1775 O O . CYS A 1 220 ? -1.976 7.312 -0.942 1.00 86.25 220 CYS A O 1
ATOM 1777 N N . HIS A 1 221 ? -2.916 8.678 -2.465 1.00 84.38 221 HIS A N 1
ATOM 1778 C CA . HIS A 1 221 ? -3.778 9.379 -1.512 1.00 84.38 221 HIS A CA 1
ATOM 1779 C C . HIS A 1 221 ? -4.753 8.430 -0.813 1.00 84.38 221 HIS A C 1
ATOM 1781 O O . HIS A 1 221 ? -4.867 8.463 0.414 1.00 84.38 221 HIS A O 1
ATOM 1787 N N . ASP A 1 222 ? -5.416 7.558 -1.573 1.00 89.38 222 ASP A N 1
ATOM 1788 C CA . ASP A 1 222 ? -6.383 6.618 -1.023 1.00 89.38 222 ASP A CA 1
ATOM 1789 C C . ASP A 1 222 ? -5.712 5.567 -0.145 1.00 89.38 222 ASP A C 1
ATOM 1791 O O . ASP A 1 222 ? -6.254 5.284 0.912 1.00 89.38 222 ASP A O 1
ATOM 1795 N N . LEU A 1 223 ? -4.538 5.040 -0.515 1.00 91.12 223 LEU A N 1
ATOM 1796 C CA . LEU A 1 223 ? -3.771 4.088 0.300 1.00 91.12 223 LEU A CA 1
ATOM 1797 C C . LEU A 1 223 ? -3.373 4.671 1.656 1.00 91.12 223 LEU A C 1
ATOM 1799 O O . LEU A 1 223 ? -3.528 3.999 2.675 1.00 91.12 223 LEU A O 1
ATOM 1803 N N . CYS A 1 224 ? -2.902 5.920 1.659 1.00 85.94 224 CYS A N 1
ATOM 1804 C CA . CYS A 1 224 ? -2.537 6.636 2.877 1.00 85.94 224 CYS A CA 1
ATOM 1805 C C . CYS A 1 224 ? -3.770 6.975 3.731 1.00 85.94 224 CYS A C 1
ATOM 1807 O O . CYS A 1 224 ? -3.671 7.084 4.947 1.00 85.94 224 CYS A O 1
ATOM 1809 N N . GLY A 1 225 ? -4.948 7.108 3.115 1.00 81.94 225 GLY A N 1
ATOM 1810 C CA . GLY A 1 225 ? -6.175 7.510 3.798 1.00 81.94 225 GLY A CA 1
ATOM 1811 C C . GLY A 1 225 ? -6.374 9.023 3.841 1.00 81.94 225 GLY A C 1
ATOM 1812 O O . GLY A 1 225 ? -6.875 9.567 4.828 1.00 81.94 225 GLY A O 1
ATOM 1813 N N . TYR A 1 226 ? -5.968 9.721 2.778 1.00 69.81 226 TYR A N 1
ATOM 1814 C CA . TYR A 1 226 ? -6.247 11.141 2.584 1.00 69.81 226 TYR A CA 1
ATOM 1815 C C . TYR A 1 226 ? -7.765 11.352 2.443 1.00 69.81 226 TYR A C 1
ATOM 1817 O O . TYR A 1 226 ? -8.417 10.735 1.601 1.00 69.81 226 TYR A O 1
ATOM 1825 N N . ARG A 1 227 ? -8.366 12.200 3.285 1.00 61.03 227 ARG A N 1
ATOM 1826 C CA . ARG A 1 227 ? -9.822 12.419 3.266 1.00 61.03 227 ARG A CA 1
ATOM 1827 C C . ARG A 1 227 ? -10.251 13.263 2.069 1.00 61.03 227 ARG A C 1
ATOM 1829 O O . ARG A 1 227 ? -9.791 14.387 1.922 1.00 61.03 227 ARG A O 1
ATOM 1836 N N . ASN A 1 228 ? -11.293 12.801 1.379 1.00 49.25 228 ASN A N 1
ATOM 1837 C CA . ASN A 1 228 ? -12.365 13.686 0.930 1.00 49.25 228 ASN A CA 1
ATOM 1838 C C . ASN A 1 228 ? -13.516 13.595 1.942 1.00 49.25 228 ASN A C 1
ATOM 1840 O O . ASN A 1 228 ? -13.881 12.519 2.417 1.00 49.25 228 ASN A O 1
ATOM 1844 N N . SER A 1 229 ? -14.049 14.742 2.340 1.00 46.38 229 SER A N 1
ATOM 1845 C CA . SER A 1 229 ? -15.144 14.883 3.299 1.00 46.38 229 SER A CA 1
ATOM 1846 C C . SER A 1 229 ? -16.371 14.056 2.875 1.00 46.38 229 SER A C 1
ATOM 1848 O O . SER A 1 229 ? -17.077 14.434 1.949 1.00 46.38 229 SER A O 1
ATOM 1850 N N . GLY A 1 230 ? -16.652 12.946 3.573 1.00 50.69 230 GLY A N 1
ATOM 1851 C CA . GLY A 1 230 ? -17.979 12.305 3.569 1.00 50.69 230 GLY A CA 1
ATOM 1852 C C . GLY A 1 230 ? -18.058 10.786 3.352 1.00 50.69 230 GLY A C 1
ATOM 1853 O O . GLY A 1 230 ? -19.115 10.225 3.617 1.00 50.69 230 GLY A O 1
ATOM 1854 N N . THR A 1 231 ? -16.997 10.092 2.923 1.00 54.47 231 THR A N 1
ATOM 1855 C CA . THR A 1 231 ? -17.108 8.693 2.429 1.00 54.47 231 THR A CA 1
ATOM 1856 C C . THR A 1 231 ? -16.588 7.587 3.361 1.00 54.47 231 THR A C 1
ATOM 1858 O O . TH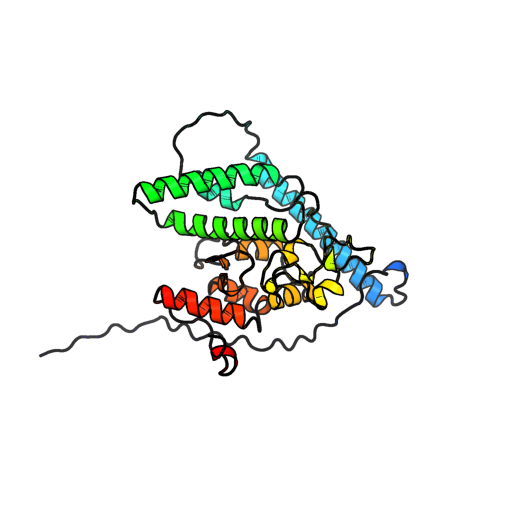R A 1 231 ? -16.550 6.427 2.962 1.00 54.47 231 THR A O 1
ATOM 1861 N N . GLY A 1 232 ? -16.261 7.896 4.620 1.00 64.38 232 GLY A N 1
ATOM 1862 C CA . GLY A 1 232 ? -15.641 6.939 5.551 1.00 64.38 232 GLY A CA 1
ATOM 1863 C C . GLY A 1 232 ? -14.114 6.892 5.418 1.00 64.38 232 GLY A C 1
ATOM 1864 O O . GLY A 1 232 ? -13.534 7.593 4.591 1.00 64.38 232 GLY A O 1
ATOM 1865 N N . GLN A 1 233 ? -13.437 6.124 6.278 1.00 73.19 233 GLN A N 1
ATOM 1866 C CA . GLN A 1 233 ? -11.979 5.974 6.205 1.00 73.19 233 GLN A CA 1
ATOM 1867 C C . GLN A 1 233 ? -11.622 5.101 4.990 1.00 73.19 233 GLN A C 1
ATOM 1869 O O . GLN A 1 233 ? -12.184 4.016 4.823 1.00 73.19 233 GLN A O 1
ATOM 1874 N N . THR A 1 234 ? -10.737 5.602 4.127 1.00 83.81 234 THR A N 1
ATOM 1875 C CA . THR A 1 234 ? -10.127 4.863 3.010 1.00 83.81 234 THR A CA 1
ATOM 1876 C C . THR A 1 234 ? -8.666 4.554 3.341 1.00 83.81 234 THR A C 1
ATOM 1878 O O . THR A 1 234 ? -8.097 5.188 4.228 1.00 83.81 234 THR A O 1
ATOM 1881 N N . GLY A 1 235 ? -8.088 3.567 2.664 1.00 90.62 235 GLY A N 1
ATOM 1882 C CA . GLY A 1 235 ? -6.678 3.200 2.764 1.00 90.62 235 GLY A CA 1
ATOM 1883 C C . GLY A 1 235 ? -6.378 1.869 3.420 1.00 90.62 235 GLY A C 1
ATOM 1884 O O . GLY A 1 235 ? -7.249 0.994 3.523 1.00 90.62 235 GLY A O 1
ATOM 1885 N N . MET A 1 236 ? -5.108 1.732 3.798 1.00 92.81 236 MET A N 1
ATOM 1886 C CA . MET A 1 236 ? -4.552 0.561 4.464 1.00 92.81 236 MET A CA 1
ATOM 1887 C C . MET A 1 236 ? -4.179 0.871 5.909 1.00 92.81 236 MET A C 1
ATOM 1889 O O . MET A 1 236 ? -3.629 1.926 6.218 1.00 92.81 236 MET A O 1
ATOM 1893 N N . VAL A 1 237 ? -4.469 -0.079 6.791 1.00 93.88 237 VAL A N 1
ATOM 1894 C CA . VAL A 1 237 ? -4.103 -0.026 8.204 1.00 93.88 237 VAL A CA 1
ATOM 1895 C C . VAL A 1 237 ? -2.973 -1.017 8.450 1.00 93.88 237 VAL A C 1
ATOM 1897 O O . VAL A 1 237 ? -3.057 -2.170 8.026 1.00 93.88 237 VAL A O 1
ATOM 1900 N N . VAL A 1 238 ? -1.921 -0.559 9.130 1.00 95.38 238 VAL A N 1
ATOM 1901 C CA . VAL A 1 238 ? -0.741 -1.366 9.463 1.00 95.38 238 VAL A CA 1
ATOM 1902 C C . VAL A 1 238 ? -0.720 -1.633 10.966 1.00 95.38 238 VAL A C 1
ATOM 1904 O O . VAL A 1 238 ? -0.686 -0.700 11.770 1.00 95.38 238 VAL A O 1
ATOM 1907 N N . TRP A 1 239 ? -0.757 -2.913 11.331 1.00 94.06 239 TRP A N 1
ATOM 1908 C CA . TRP A 1 239 ? -0.896 -3.419 12.700 1.00 94.06 239 TRP A CA 1
ATOM 1909 C C . TRP A 1 239 ? 0.366 -4.087 13.254 1.00 94.06 239 TRP A C 1
ATOM 1911 O O . TRP A 1 239 ? 0.503 -4.211 14.470 1.00 94.06 239 TRP A O 1
ATOM 1921 N N . LYS A 1 240 ? 1.262 -4.555 12.379 1.00 94.44 240 LYS A N 1
ATOM 1922 C CA . LYS A 1 240 ? 2.501 -5.268 12.732 1.00 94.44 240 LYS A CA 1
ATOM 1923 C C . LYS A 1 240 ? 3.684 -4.727 11.928 1.00 94.44 240 LYS A C 1
ATOM 1925 O O . LYS A 1 240 ? 3.603 -3.638 11.361 1.00 94.44 240 LYS A O 1
ATOM 1930 N N . ASP A 1 241 ? 4.763 -5.505 11.887 1.00 94.50 241 ASP A N 1
ATOM 1931 C CA . ASP A 1 241 ? 5.943 -5.223 11.091 1.00 94.50 241 ASP A CA 1
ATOM 1932 C C . ASP A 1 241 ? 5.581 -4.948 9.620 1.00 94.50 241 ASP A C 1
ATOM 1934 O O . ASP A 1 241 ? 4.788 -5.683 9.022 1.00 94.50 241 ASP A O 1
ATOM 1938 N N . PRO A 1 242 ? 6.167 -3.904 9.012 1.00 95.62 242 PRO A N 1
ATOM 1939 C CA . PRO A 1 242 ? 5.822 -3.444 7.668 1.00 95.62 242 PRO A CA 1
ATOM 1940 C C . PRO A 1 242 ? 5.940 -4.476 6.548 1.00 95.62 242 PRO A C 1
ATOM 1942 O O . PRO A 1 242 ? 5.243 -4.349 5.548 1.00 95.62 242 PRO A O 1
ATOM 1945 N N . TRP A 1 243 ? 6.786 -5.490 6.699 1.00 94.56 243 TRP A N 1
ATOM 1946 C CA . TRP A 1 243 ? 7.001 -6.549 5.711 1.00 94.56 243 TRP A CA 1
ATOM 1947 C C . TRP A 1 243 ? 6.205 -7.833 5.999 1.00 94.56 243 TRP A C 1
ATOM 1949 O O . TRP A 1 243 ? 6.318 -8.781 5.226 1.00 94.56 243 TRP A O 1
ATOM 1959 N N . ASP A 1 244 ? 5.419 -7.891 7.082 1.00 94.81 244 ASP A N 1
ATOM 1960 C CA . ASP A 1 244 ? 4.525 -9.016 7.398 1.00 94.81 244 ASP A CA 1
ATOM 1961 C C . ASP A 1 244 ? 3.124 -8.765 6.805 1.00 94.81 244 ASP A C 1
ATOM 1963 O O . ASP A 1 244 ? 2.399 -7.914 7.326 1.00 94.81 244 ASP A O 1
ATOM 1967 N N . PRO A 1 245 ? 2.675 -9.510 5.772 1.00 91.56 245 PRO A N 1
ATOM 1968 C CA . PRO A 1 245 ? 1.340 -9.351 5.187 1.00 91.56 245 PRO A CA 1
ATOM 1969 C C . PRO A 1 245 ? 0.195 -9.520 6.191 1.00 91.56 245 PRO A C 1
ATOM 1971 O O . PRO A 1 245 ? -0.851 -8.888 6.037 1.00 91.56 245 PRO A O 1
ATOM 1974 N N . ALA A 1 246 ? 0.388 -10.319 7.249 1.00 94.38 246 ALA A N 1
ATOM 1975 C CA . ALA A 1 246 ? -0.602 -10.512 8.309 1.00 94.38 246 ALA A CA 1
ATOM 1976 C C . ALA A 1 246 ? -0.759 -9.278 9.220 1.00 94.38 246 ALA A C 1
ATOM 1978 O O . ALA A 1 246 ? -1.588 -9.262 10.135 1.00 94.38 246 ALA A O 1
ATOM 1979 N N . GLY A 1 247 ? 0.062 -8.247 9.011 1.00 95.81 247 GLY A N 1
ATOM 1980 C CA . GLY A 1 247 ? -0.048 -6.936 9.636 1.00 95.81 247 GLY A CA 1
ATOM 1981 C C . GLY A 1 247 ? -0.921 -5.945 8.872 1.00 95.81 247 GLY A C 1
ATOM 1982 O O . GLY A 1 247 ? -1.146 -4.856 9.389 1.00 95.81 247 GLY A O 1
ATOM 1983 N N . TRP A 1 248 ? -1.401 -6.272 7.671 1.00 96.69 248 TRP A N 1
ATOM 1984 C CA . TRP A 1 248 ? -2.055 -5.301 6.790 1.00 96.69 248 TRP A CA 1
ATOM 1985 C C . TRP A 1 248 ? -3.558 -5.529 6.698 1.00 96.69 248 TRP A C 1
ATOM 1987 O O . TRP A 1 248 ? -4.022 -6.648 6.497 1.00 96.69 248 TRP A O 1
ATOM 1997 N N . GLU A 1 249 ? -4.333 -4.459 6.815 1.00 96.25 249 GLU A N 1
ATOM 1998 C CA . GLU A 1 249 ? -5.785 -4.470 6.659 1.00 96.25 249 GLU A CA 1
ATOM 1999 C C . GLU A 1 249 ? -6.206 -3.452 5.599 1.00 96.25 249 GLU A C 1
ATOM 2001 O O . GLU A 1 249 ? -5.740 -2.314 5.601 1.00 96.25 249 GLU A O 1
ATOM 2006 N N . VAL A 1 250 ? -7.130 -3.841 4.718 1.00 94.50 250 VAL A N 1
ATOM 2007 C CA . VAL A 1 250 ? -7.732 -2.936 3.733 1.00 94.50 250 VAL A CA 1
ATOM 2008 C C . VAL A 1 250 ? -9.116 -2.469 4.183 1.00 94.50 250 VAL A C 1
ATOM 2010 O O . VAL A 1 250 ? -9.943 -3.256 4.644 1.00 94.50 250 VAL A O 1
ATOM 2013 N N . THR A 1 251 ? -9.385 -1.173 4.034 1.00 92.38 251 THR A N 1
ATOM 2014 C CA . THR A 1 251 ? -10.689 -0.585 4.378 1.00 92.38 251 THR A CA 1
ATOM 2015 C C . THR A 1 251 ? -11.756 -0.871 3.315 1.00 92.38 251 THR A C 1
ATOM 2017 O O . THR A 1 251 ? -11.470 -0.974 2.121 1.00 92.38 251 THR A O 1
ATOM 2020 N N . GLU A 1 252 ? -13.028 -0.936 3.726 1.00 90.44 252 GLU A N 1
ATOM 2021 C CA . GLU A 1 252 ? -14.156 -1.139 2.802 1.00 90.44 252 GLU A CA 1
ATOM 2022 C C . GLU A 1 252 ? -14.231 -0.037 1.730 1.00 90.44 252 GLU A C 1
ATOM 2024 O O . GLU A 1 252 ? -14.485 -0.312 0.558 1.00 90.44 252 GLU A O 1
ATOM 2029 N N . THR A 1 253 ? -13.976 1.217 2.116 1.00 88.75 253 THR A N 1
ATOM 2030 C CA . THR A 1 253 ? -13.983 2.369 1.203 1.00 88.75 253 THR A CA 1
ATOM 2031 C C . THR A 1 253 ? -12.925 2.226 0.113 1.00 88.75 253 THR A C 1
ATOM 2033 O O . THR A 1 253 ? -13.222 2.474 -1.053 1.00 88.75 253 THR A O 1
ATOM 2036 N N . PHE A 1 254 ? -11.722 1.757 0.465 1.00 90.75 254 PHE A N 1
ATOM 2037 C CA . PHE A 1 254 ? -10.660 1.513 -0.508 1.00 90.75 254 PHE A CA 1
ATOM 2038 C C . PHE A 1 254 ? -11.076 0.457 -1.537 1.00 90.75 254 PHE A C 1
ATOM 2040 O O . PHE A 1 254 ? -10.874 0.643 -2.736 1.00 90.75 254 PHE A O 1
ATOM 2047 N N . LEU A 1 255 ? -11.722 -0.625 -1.092 1.00 90.56 255 LEU A N 1
ATOM 2048 C CA . LEU A 1 255 ? -12.162 -1.713 -1.971 1.00 90.56 255 LEU A CA 1
ATOM 2049 C C . LEU A 1 255 ? -13.190 -1.274 -3.016 1.00 90.56 255 LEU A C 1
ATOM 2051 O O . LEU A 1 255 ? -13.195 -1.826 -4.117 1.00 90.56 255 LEU A O 1
ATOM 2055 N N . LYS A 1 256 ? -14.030 -0.278 -2.708 1.00 87.50 256 LYS A N 1
ATOM 2056 C CA . LYS A 1 256 ? -15.032 0.244 -3.655 1.00 87.50 256 LYS A CA 1
ATOM 2057 C C . LYS A 1 256 ? -14.387 0.818 -4.919 1.00 87.50 256 LYS A C 1
ATOM 2059 O O . LYS A 1 256 ? -14.963 0.689 -5.994 1.00 87.50 256 LYS A O 1
ATOM 2064 N N . THR A 1 257 ? -13.194 1.396 -4.794 1.00 86.81 257 THR A N 1
ATOM 2065 C CA . THR A 1 257 ? -12.464 2.018 -5.910 1.00 86.81 257 THR A CA 1
ATOM 2066 C C . THR A 1 257 ? -11.351 1.114 -6.444 1.00 86.81 257 THR A C 1
ATOM 2068 O O . THR A 1 257 ? -11.175 0.970 -7.653 1.00 86.81 257 THR A O 1
ATOM 2071 N N . TRP A 1 258 ? -10.611 0.468 -5.545 1.00 92.88 258 TRP A N 1
ATOM 2072 C CA . TRP A 1 258 ? -9.349 -0.213 -5.838 1.00 92.88 258 TRP A CA 1
ATOM 2073 C C . TRP A 1 258 ? -9.405 -1.728 -5.613 1.00 92.88 258 TRP A C 1
ATOM 2075 O O . TRP A 1 258 ? -8.370 -2.390 -5.616 1.00 92.88 258 TRP A O 1
ATOM 2085 N N . GLY A 1 259 ? -10.598 -2.311 -5.450 1.00 91.81 259 GLY A N 1
ATOM 2086 C CA . GLY A 1 259 ? -10.769 -3.750 -5.216 1.00 91.81 259 GLY A CA 1
ATOM 2087 C C . GLY A 1 259 ? -10.126 -4.638 -6.289 1.00 91.81 259 GLY A C 1
ATOM 2088 O O . GLY A 1 259 ? -9.633 -5.719 -5.977 1.00 91.81 259 GLY A O 1
ATOM 2089 N N . TRP A 1 260 ? -10.048 -4.153 -7.533 1.00 94.00 260 TRP A N 1
ATOM 2090 C CA . TRP A 1 260 ? -9.345 -4.829 -8.627 1.00 94.00 260 TRP A CA 1
ATOM 2091 C C . TRP A 1 260 ? -7.845 -5.005 -8.344 1.00 94.00 260 TRP A C 1
ATOM 2093 O O . TRP A 1 260 ? -7.275 -6.035 -8.693 1.00 94.00 260 TRP A O 1
ATOM 2103 N N . ALA A 1 261 ? -7.208 -4.038 -7.676 1.00 94.19 261 ALA A N 1
ATOM 2104 C CA . ALA A 1 261 ? -5.777 -4.080 -7.402 1.00 94.19 261 ALA A CA 1
ATOM 2105 C C . ALA A 1 261 ? -5.453 -5.199 -6.411 1.00 94.19 261 ALA A C 1
ATOM 2107 O O . ALA A 1 261 ? -4.459 -5.891 -6.566 1.00 94.19 261 ALA A O 1
ATOM 2108 N N . VAL A 1 262 ? -6.325 -5.455 -5.436 1.00 93.81 262 VAL A N 1
ATOM 2109 C CA . VAL A 1 262 ? -6.091 -6.464 -4.390 1.00 93.81 262 VAL A CA 1
ATOM 2110 C C . VAL A 1 262 ? -6.747 -7.816 -4.674 1.00 93.81 262 VAL A C 1
ATOM 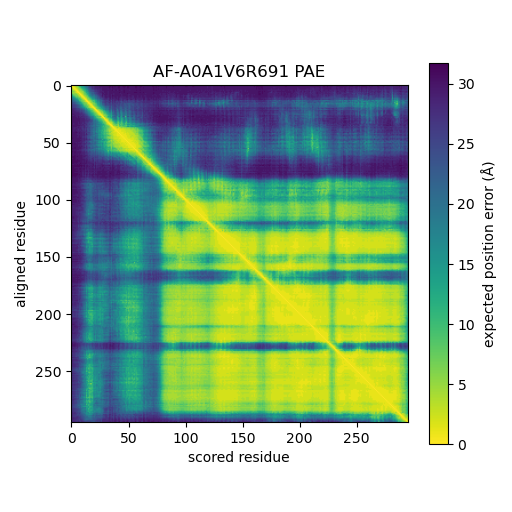2112 O O . VAL A 1 262 ? -6.684 -8.711 -3.832 1.00 93.81 262 VAL A O 1
ATOM 2115 N N . GLN A 1 263 ? -7.362 -8.009 -5.842 1.00 90.81 263 GLN A N 1
ATOM 2116 C CA . GLN A 1 263 ? -8.049 -9.256 -6.178 1.00 90.81 263 GLN A CA 1
ATOM 2117 C C . GLN A 1 263 ? -7.127 -10.484 -5.999 1.00 90.81 263 GLN A C 1
ATOM 2119 O O . GLN A 1 263 ? -5.949 -10.455 -6.337 1.00 90.81 263 GLN A O 1
ATOM 2124 N N . GLY A 1 264 ? -7.644 -11.572 -5.421 1.00 88.50 264 GLY A N 1
ATOM 2125 C CA . GLY A 1 264 ? -6.864 -12.798 -5.191 1.00 88.50 264 GLY A CA 1
ATOM 2126 C C . GLY A 1 264 ? -5.737 -12.681 -4.153 1.00 88.50 264 GLY A C 1
ATOM 2127 O O . GLY A 1 264 ? -4.957 -13.621 -4.009 1.00 88.50 264 GLY A O 1
ATOM 2128 N N . SER A 1 265 ? -5.645 -11.566 -3.419 1.00 92.81 265 SER A N 1
ATOM 2129 C CA . SER A 1 265 ? -4.705 -11.389 -2.302 1.00 92.81 265 SER A CA 1
ATOM 2130 C C . SER A 1 265 ? -5.257 -12.050 -1.035 1.00 92.81 265 SER A C 1
ATOM 2132 O O . SER A 1 265 ? -5.672 -11.370 -0.098 1.00 92.81 265 SER A O 1
ATOM 2134 N N . TRP A 1 266 ? -5.306 -13.385 -1.015 1.00 91.38 266 TRP A N 1
ATOM 2135 C CA . TRP A 1 266 ? -5.942 -14.147 0.068 1.00 91.38 266 TRP A CA 1
ATOM 2136 C C . TRP A 1 266 ? -5.349 -13.860 1.449 1.00 91.38 266 TRP A C 1
ATOM 2138 O O . TRP A 1 266 ? -6.110 -13.750 2.407 1.00 91.38 266 TRP A O 1
ATOM 2148 N N . ASP A 1 267 ? -4.034 -13.661 1.545 1.00 91.81 267 ASP A N 1
ATOM 2149 C CA . ASP A 1 267 ? -3.364 -13.326 2.810 1.00 91.81 267 ASP A CA 1
ATOM 2150 C C . ASP A 1 267 ? -3.827 -11.963 3.346 1.00 91.81 267 ASP A C 1
ATOM 2152 O O . ASP A 1 267 ? -4.140 -11.820 4.527 1.00 91.81 267 ASP A O 1
ATOM 2156 N N . LEU A 1 268 ? -3.979 -10.970 2.459 1.00 94.94 268 LEU A N 1
ATOM 2157 C CA . LEU A 1 268 ? -4.526 -9.658 2.816 1.00 94.94 268 LEU A CA 1
ATOM 2158 C C . LEU A 1 268 ? -5.994 -9.769 3.253 1.00 94.94 268 LEU A C 1
ATOM 2160 O O . LEU A 1 268 ? -6.416 -9.076 4.179 1.00 94.94 268 LEU A O 1
ATOM 2164 N N . PHE A 1 269 ? -6.782 -10.633 2.610 1.00 94.75 269 PHE A N 1
ATOM 2165 C CA . PHE A 1 269 ? -8.193 -10.832 2.958 1.00 94.75 269 PHE A CA 1
ATOM 2166 C C . PHE A 1 269 ? -8.348 -11.500 4.327 1.00 94.75 269 PHE A C 1
ATOM 2168 O O . PHE A 1 269 ? -9.169 -11.063 5.136 1.00 94.75 269 PHE A O 1
ATOM 2175 N N . GLN A 1 270 ? -7.524 -12.511 4.608 1.00 93.56 270 GLN A N 1
ATOM 2176 C CA . GLN A 1 270 ? -7.435 -13.160 5.916 1.00 93.56 270 GLN A CA 1
ATOM 2177 C C . GLN A 1 270 ? -7.022 -12.165 6.999 1.00 93.56 270 GLN A C 1
ATOM 2179 O O . GLN A 1 270 ? -7.731 -12.016 7.994 1.00 93.56 270 GLN A O 1
ATOM 2184 N N . SER A 1 271 ? -5.932 -11.428 6.769 1.00 96.44 271 SER A N 1
ATOM 2185 C CA . SER A 1 271 ? -5.441 -10.396 7.684 1.00 96.44 271 SER A CA 1
ATOM 2186 C C . SER A 1 271 ? -6.508 -9.333 7.963 1.00 96.44 271 SER A C 1
ATOM 2188 O O . SER A 1 271 ? -6.803 -9.015 9.116 1.00 96.44 271 SER A O 1
ATOM 2190 N N . THR A 1 272 ? -7.186 -8.857 6.917 1.00 95.69 272 THR A N 1
ATOM 2191 C CA . THR A 1 272 ? -8.279 -7.885 7.040 1.00 95.69 272 THR A CA 1
ATOM 2192 C C . THR A 1 272 ? -9.412 -8.416 7.913 1.00 95.69 272 THR A C 1
ATOM 2194 O O . THR A 1 272 ? -9.840 -7.739 8.845 1.00 95.69 272 T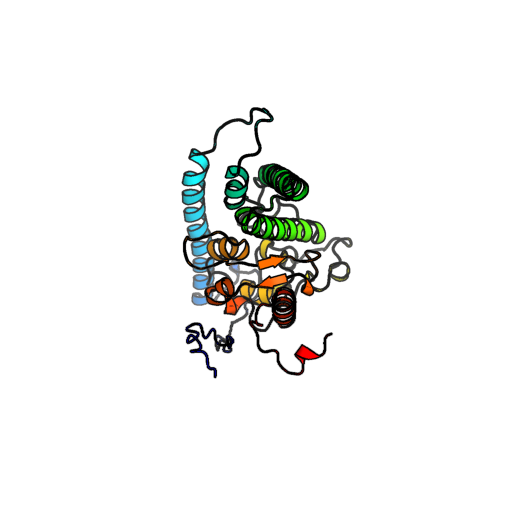HR A O 1
ATOM 2197 N N . ASN A 1 273 ? -9.887 -9.638 7.669 1.0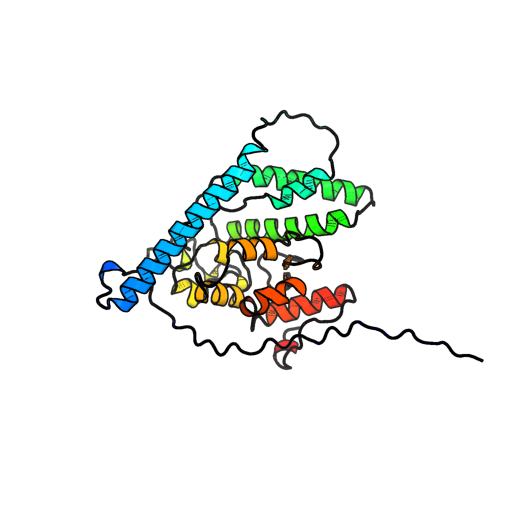0 95.56 273 ASN A N 1
ATOM 2198 C CA . ASN A 1 273 ? -10.935 -10.236 8.494 1.00 95.56 273 ASN A CA 1
ATOM 2199 C C . ASN A 1 273 ? -10.480 -10.429 9.949 1.00 95.56 273 ASN A C 1
ATOM 2201 O O . ASN A 1 273 ? -11.245 -10.126 10.864 1.00 95.56 273 ASN A O 1
ATOM 2205 N N . TYR A 1 274 ? -9.240 -10.875 10.165 1.00 96.25 274 TYR A N 1
ATOM 2206 C CA . TYR A 1 274 ? -8.667 -11.079 11.494 1.00 96.25 274 TYR A CA 1
ATOM 2207 C C . TYR A 1 274 ? -8.677 -9.790 12.328 1.00 96.25 274 TYR A C 1
ATOM 2209 O O . TYR A 1 274 ? -9.227 -9.772 13.433 1.00 96.25 274 TYR A O 1
ATOM 2217 N N . TRP A 1 275 ? -8.129 -8.692 11.799 1.00 95.62 275 TRP A N 1
ATOM 2218 C CA . TRP A 1 275 ? -8.049 -7.421 12.528 1.00 95.62 275 TRP A CA 1
ATOM 2219 C C . TRP A 1 275 ? -9.420 -6.792 12.768 1.00 95.62 275 TRP A C 1
ATOM 2221 O O . TRP A 1 275 ? -9.684 -6.286 13.862 1.00 95.62 275 TRP A O 1
ATOM 2231 N N . ARG A 1 276 ? -10.336 -6.915 11.804 1.00 93.88 276 ARG A N 1
ATOM 2232 C CA . ARG A 1 276 ? -11.733 -6.491 11.967 1.00 93.88 276 ARG A CA 1
ATOM 2233 C C . ARG A 1 276 ? -12.435 -7.256 13.081 1.00 93.88 276 ARG A C 1
ATOM 2235 O O . ARG A 1 276 ? -13.017 -6.640 13.972 1.00 93.88 276 ARG A O 1
ATOM 2242 N N . MET A 1 277 ? -12.309 -8.582 13.099 1.00 95.00 277 MET A N 1
ATOM 2243 C CA . MET A 1 277 ? -12.893 -9.420 14.150 1.00 95.00 277 MET A CA 1
ATOM 2244 C C . MET A 1 277 ? -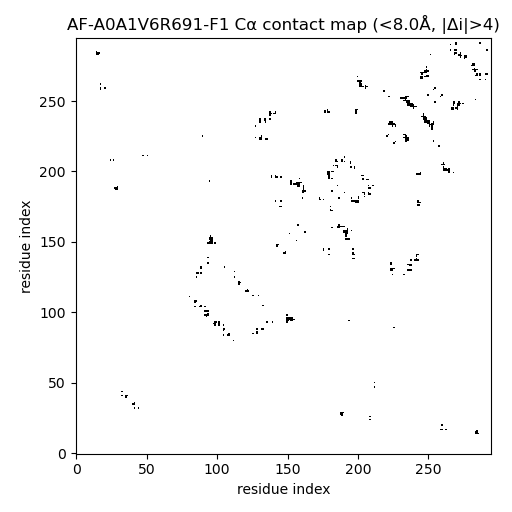12.322 -9.095 15.533 1.00 95.00 277 MET A C 1
ATOM 2246 O O . MET A 1 277 ? -13.076 -9.059 16.505 1.00 95.00 277 MET A O 1
ATOM 2250 N N . LYS A 1 278 ? -11.022 -8.786 15.639 1.00 94.25 278 LYS A N 1
ATOM 2251 C CA . LYS A 1 278 ? -10.408 -8.339 16.903 1.00 94.25 278 LYS A CA 1
ATOM 2252 C C . LYS A 1 278 ? -11.028 -7.053 17.456 1.00 94.25 278 LYS A C 1
ATOM 2254 O O . LYS A 1 278 ? -11.009 -6.864 18.669 1.00 94.25 278 LYS A O 1
ATOM 2259 N N . ARG A 1 279 ? -11.607 -6.205 16.601 1.00 92.44 279 ARG A N 1
ATOM 2260 C CA . ARG A 1 279 ? -12.344 -4.991 16.993 1.00 92.44 279 ARG A CA 1
ATOM 2261 C C . ARG A 1 279 ? -13.858 -5.193 17.111 1.00 92.44 279 ARG A C 1
ATOM 2263 O O . ARG A 1 279 ? -14.579 -4.234 17.365 1.00 92.44 279 ARG A O 1
ATOM 2270 N N . GLY A 1 280 ? -14.354 -6.418 16.926 1.00 93.06 280 GLY A N 1
ATOM 2271 C CA . GLY A 1 280 ? -15.790 -6.712 16.907 1.00 93.06 280 GLY A CA 1
ATOM 2272 C C . GLY A 1 280 ? -16.501 -6.268 15.623 1.00 93.06 280 GLY A C 1
ATOM 2273 O O . GLY A 1 280 ? -17.730 -6.221 15.587 1.00 93.06 280 GLY A O 1
ATOM 2274 N N . GLU A 1 281 ? -15.756 -5.947 14.564 1.00 92.56 281 GLU A N 1
ATOM 2275 C CA . GLU A 1 281 ? -16.313 -5.651 13.247 1.00 92.56 281 GLU A CA 1
ATOM 2276 C C . GLU A 1 281 ? -16.586 -6.941 12.458 1.00 92.56 281 GLU A C 1
ATOM 2278 O O . GLU A 1 281 ? -15.926 -7.968 12.628 1.00 92.56 281 GLU A O 1
ATOM 2283 N N . LYS A 1 282 ? -17.562 -6.880 11.546 1.00 90.50 282 LYS A N 1
ATOM 2284 C CA . LYS A 1 282 ? -17.877 -7.997 10.645 1.00 90.50 282 LYS A CA 1
ATOM 2285 C C . LYS A 1 282 ? -16.746 -8.218 9.624 1.00 90.50 282 LYS A C 1
ATOM 2287 O O . LYS A 1 282 ? -16.158 -7.227 9.168 1.00 90.50 282 LYS A O 1
ATOM 2292 N N . PRO A 1 283 ? -16.481 -9.474 9.214 1.00 91.75 283 PRO A N 1
ATOM 2293 C CA . PRO A 1 283 ? -15.546 -9.760 8.125 1.00 91.75 283 PRO A CA 1
ATOM 2294 C C . PRO A 1 283 ? -16.000 -9.086 6.819 1.00 91.75 283 PRO A C 1
ATOM 2296 O O . PRO A 1 283 ? -17.201 -8.962 6.573 1.00 91.75 283 PRO A O 1
ATOM 2299 N N . LEU A 1 284 ? -15.046 -8.649 5.989 1.00 90.94 284 LEU A N 1
ATOM 2300 C CA . LEU A 1 284 ? -15.327 -8.075 4.660 1.00 90.94 284 LEU A CA 1
ATOM 2301 C C . LEU A 1 284 ? -15.348 -9.134 3.564 1.00 90.94 284 LEU A C 1
ATOM 2303 O O . LEU A 1 284 ? -16.097 -9.003 2.596 1.00 90.94 284 LEU A O 1
ATOM 2307 N N . PHE A 1 285 ? -14.522 -10.166 3.713 1.00 90.62 285 PHE A N 1
ATOM 2308 C CA . PHE A 1 285 ? -14.307 -11.170 2.682 1.00 90.62 285 PHE A CA 1
ATOM 2309 C C . PHE A 1 285 ? -14.878 -12.516 3.101 1.00 90.62 285 PHE A C 1
ATOM 2311 O O . PHE A 1 285 ? -14.737 -12.929 4.252 1.00 90.62 285 PHE A O 1
ATOM 2318 N N . LEU A 1 286 ? -15.468 -13.223 2.141 1.00 85.56 286 LEU A N 1
ATOM 2319 C CA . LEU A 1 286 ? -15.713 -14.654 2.258 1.00 85.56 286 LEU A CA 1
ATOM 2320 C C . LEU A 1 286 ? -14.467 -15.371 1.744 1.00 85.56 286 LEU A C 1
ATOM 2322 O O . LEU A 1 286 ? -14.050 -15.152 0.605 1.00 85.56 286 LEU A O 1
ATOM 2326 N N . LEU A 1 287 ? -13.854 -16.180 2.598 1.00 80.31 287 LEU A N 1
ATOM 2327 C CA . LEU A 1 287 ? -12.653 -16.926 2.250 1.00 80.31 287 LEU A CA 1
ATOM 2328 C C . LEU A 1 287 ? -13.058 -18.303 1.705 1.00 80.31 287 LEU A C 1
ATOM 2330 O O . LEU A 1 287 ? -14.006 -18.901 2.215 1.00 80.31 287 LEU A O 1
ATOM 2334 N N . PRO A 1 288 ? -12.393 -18.819 0.658 1.00 76.94 288 PRO A N 1
ATOM 2335 C CA . PRO A 1 288 ? -12.606 -20.192 0.231 1.00 76.94 288 PRO A CA 1
ATOM 2336 C C . PRO A 1 288 ? -12.116 -21.161 1.324 1.00 76.94 288 PRO A C 1
ATOM 2338 O O . PRO A 1 288 ? -11.162 -20.832 2.033 1.00 76.94 288 PRO A O 1
ATOM 2341 N N . PRO A 1 289 ? -12.678 -22.383 1.422 1.00 66.69 289 PRO A N 1
ATOM 2342 C CA . PRO A 1 289 ? -12.325 -23.358 2.466 1.00 66.69 289 PRO A CA 1
ATOM 2343 C C . PRO A 1 289 ? -10.832 -23.726 2.526 1.00 66.69 289 PRO A C 1
ATOM 2345 O O . PRO A 1 289 ? -10.333 -24.208 3.540 1.00 66.69 289 PRO A O 1
ATOM 2348 N N . GLU A 1 290 ? -10.113 -23.535 1.421 1.00 65.00 290 GLU A N 1
ATOM 2349 C CA . GLU A 1 290 ? -8.672 -23.775 1.301 1.00 65.00 290 GLU A CA 1
ATOM 2350 C C . GLU A 1 290 ? -7.839 -22.646 1.928 1.00 65.00 290 GLU A C 1
ATOM 2352 O O . GLU A 1 290 ? -6.764 -22.905 2.462 1.00 65.00 290 GLU A O 1
ATOM 2357 N N . ALA A 1 291 ? -8.353 -21.412 1.924 1.00 56.22 291 ALA A N 1
ATOM 2358 C CA . ALA A 1 291 ? -7.707 -20.247 2.529 1.00 56.22 291 ALA A CA 1
ATOM 2359 C C . ALA A 1 291 ? -7.960 -20.140 4.044 1.00 56.22 291 ALA A C 1
ATOM 2361 O O . ALA A 1 291 ? -7.270 -19.391 4.721 1.00 56.22 291 ALA A O 1
ATOM 2362 N N . GLU A 1 292 ? -8.915 -20.889 4.600 1.00 55.31 292 GLU A N 1
ATOM 2363 C CA . GLU A 1 292 ? -9.180 -20.910 6.049 1.00 55.31 292 GLU A CA 1
ATOM 2364 C C . GLU A 1 292 ? -8.146 -21.731 6.848 1.00 55.31 292 GLU A C 1
ATOM 2366 O O . GLU A 1 292 ? -8.097 -21.631 8.070 1.00 55.31 292 GLU A O 1
ATOM 2371 N N . ARG A 1 293 ? -7.311 -22.545 6.180 1.00 46.12 293 ARG A N 1
ATOM 2372 C CA . ARG A 1 293 ? -6.420 -23.537 6.821 1.00 46.12 293 ARG A CA 1
ATOM 2373 C C . ARG A 1 293 ? -5.005 -23.046 7.154 1.00 46.12 293 ARG A C 1
ATOM 2375 O O . ARG A 1 293 ? -4.186 -23.858 7.569 1.00 46.12 293 ARG A O 1
ATOM 2382 N N . LEU A 1 294 ? -4.695 -21.765 6.961 1.00 46.88 294 LEU A N 1
ATOM 2383 C CA . LEU A 1 294 ? -3.363 -21.197 7.231 1.00 46.88 294 LEU A CA 1
ATOM 2384 C C . LEU A 1 294 ? -3.237 -20.567 8.635 1.00 46.88 294 LEU A C 1
ATOM 2386 O O . LEU A 1 294 ? -2.437 -19.655 8.830 1.00 46.88 294 LEU A O 1
ATOM 2390 N N . ILE A 1 295 ? -4.016 -21.059 9.607 1.00 40.38 295 ILE A N 1
ATOM 2391 C CA . ILE A 1 295 ? -3.961 -20.653 11.024 1.00 40.38 295 ILE A CA 1
ATOM 2392 C C . ILE A 1 295 ? -3.165 -21.674 11.833 1.00 40.38 295 ILE A C 1
ATOM 2394 O O . ILE A 1 295 ? -3.491 -22.878 11.726 1.00 40.38 295 ILE A O 1
#

Secondary structure (DSSP, 8-state):
-----PPP----------PPP--------SS-GGG---HHHHHHHHHHHHHHHHHHHHHHHHHHHHHTT-------------THHHHGGGG---SSGGGHHHHHHHHHHHHHHHHHHHTT---HHHHHHHHHHHHHHHHHHHHHHTT--GGG-STT---TTT--S---TT--GGGS-TTTSPPHHHHHS---GGGGG-S-HHHHHHHHHHTTSS-HHHHHHHHHTPPPTTS---SEEE-S-TT-GGGEEE-HHHHHHHTTTTTT-HHHHHHHHHHHHHTTPPPS-PPPTTGGG--

InterPro domains:
  IPR021833 Protein of unknown function DUF3425 [PF11905] (174-264)